Protein AF-0000000068718200 (afdb_homodimer)

Structure (mmCIF, N/CA/C/O backbone):
data_AF-0000000068718200-model_v1
#
loop_
_entity.id
_entity.type
_entity.pdbx_description
1 polymer 'DUF4440 domain-containing protein'
#
loop_
_atom_site.group_PDB
_atom_site.id
_atom_site.type_symbol
_atom_site.label_atom_id
_atom_site.label_alt_id
_atom_site.label_comp_id
_atom_site.label_asym_id
_atom_site.label_entity_id
_atom_site.label_seq_id
_atom_site.pdbx_PDB_ins_code
_atom_site.Cartn_x
_atom_site.Cartn_y
_atom_site.Cartn_z
_atom_site.occupancy
_atom_site.B_iso_or_equiv
_atom_site.auth_seq_id
_atom_site.auth_comp_id
_atom_site.auth_asym_id
_atom_site.auth_atom_id
_atom_site.pdbx_PDB_model_num
ATOM 1 N N . MET A 1 1 ? 25.141 20.328 7.738 1 69.25 1 MET A N 1
ATOM 2 C CA . MET A 1 1 ? 24.969 19.656 6.449 1 69.25 1 MET A CA 1
ATOM 3 C C . MET A 1 1 ? 23.484 19.5 6.117 1 69.25 1 MET A C 1
ATOM 5 O O . MET A 1 1 ? 22.656 19.406 7.016 1 69.25 1 MET A O 1
ATOM 9 N N . PRO A 1 2 ? 23.219 19.703 4.875 1 87.31 2 PRO A N 1
ATOM 10 C CA . PRO A 1 2 ? 21.797 19.562 4.52 1 87.31 2 PRO A CA 1
ATOM 11 C C . PRO A 1 2 ? 21.25 18.172 4.828 1 87.31 2 PRO A C 1
ATOM 13 O O . PRO A 1 2 ? 21.984 17.188 4.766 1 87.31 2 PRO A O 1
ATOM 16 N N . LYS A 1 3 ? 20.156 18.094 5.375 1 91.81 3 LYS A N 1
ATOM 17 C CA . LYS A 1 3 ? 19.5 16.828 5.664 1 91.81 3 LYS A CA 1
ATOM 18 C C . LYS A 1 3 ? 19.375 15.969 4.402 1 91.81 3 LYS A C 1
ATOM 20 O O . LYS A 1 3 ? 19.094 16.5 3.324 1 91.81 3 LYS A O 1
ATOM 25 N N . SER A 1 4 ? 19.594 14.688 4.547 1 95.69 4 SER A N 1
ATOM 26 C CA . SER A 1 4 ? 19.297 13.758 3.461 1 95.69 4 SER A CA 1
ATOM 27 C C . SER A 1 4 ? 17.797 13.617 3.24 1 95.69 4 SER A C 1
ATOM 29 O O . SER A 1 4 ? 17 14.016 4.094 1 95.69 4 SER A O 1
ATOM 31 N N . ASN A 1 5 ? 17.438 13.133 2.086 1 97.25 5 ASN A N 1
ATOM 32 C CA . ASN A 1 5 ? 16.031 12.875 1.822 1 97.25 5 ASN A CA 1
ATOM 33 C C . ASN A 1 5 ? 15.414 11.984 2.896 1 97.25 5 ASN A C 1
ATOM 35 O O . ASN A 1 5 ? 14.297 12.234 3.346 1 97.25 5 ASN A O 1
ATOM 39 N N . LEU A 1 6 ? 16.141 10.953 3.299 1 97.31 6 LEU A N 1
ATOM 40 C CA . LEU A 1 6 ? 15.648 10.047 4.332 1 97.31 6 LEU A CA 1
ATOM 41 C C . LEU A 1 6 ? 15.414 10.789 5.645 1 97.31 6 LEU A C 1
ATOM 43 O O . LEU A 1 6 ? 14.375 10.609 6.285 1 97.31 6 LEU A O 1
ATOM 47 N N . GLU A 1 7 ? 16.328 11.586 6.047 1 97.44 7 GLU A N 1
ATOM 48 C CA . GLU A 1 7 ? 16.203 12.352 7.285 1 97.44 7 GLU A CA 1
ATOM 49 C C . GLU A 1 7 ? 15.008 13.305 7.227 1 97.44 7 GLU A C 1
ATOM 51 O O . GLU A 1 7 ? 14.312 13.5 8.227 1 97.44 7 GLU A O 1
ATOM 56 N N . ILE A 1 8 ? 14.852 13.93 6.062 1 97.94 8 ILE A N 1
ATOM 57 C CA . ILE A 1 8 ? 13.711 14.82 5.879 1 97.94 8 ILE A CA 1
ATOM 58 C C . ILE A 1 8 ? 12.414 14.047 6.117 1 97.94 8 ILE A C 1
ATOM 60 O O . ILE A 1 8 ? 11.578 14.461 6.926 1 97.94 8 ILE A O 1
ATOM 64 N N . ILE A 1 9 ? 12.242 12.898 5.504 1 98.5 9 ILE A N 1
ATOM 65 C CA . ILE A 1 9 ? 11.008 12.117 5.605 1 98.5 9 ILE A CA 1
ATOM 66 C C . ILE A 1 9 ? 10.859 11.578 7.023 1 98.5 9 ILE A C 1
ATOM 68 O O . ILE A 1 9 ? 9.766 11.625 7.598 1 98.5 9 ILE A O 1
ATOM 72 N N . GLN A 1 10 ? 11.922 11.102 7.617 1 98.44 10 GLN A N 1
ATOM 73 C CA . GLN A 1 10 ? 11.867 10.617 8.992 1 98.44 10 GLN A CA 1
ATOM 74 C C . GLN A 1 10 ? 11.359 11.695 9.938 1 98.44 10 GLN A C 1
ATOM 76 O O . GLN A 1 10 ? 10.594 11.406 10.859 1 98.44 10 GLN A O 1
ATOM 81 N N . SER A 1 11 ? 11.766 12.891 9.742 1 97.69 11 SER A N 1
ATOM 82 C CA . SER A 1 11 ? 11.406 14 10.625 1 97.69 11 SER A CA 1
ATOM 83 C C . SER A 1 11 ? 9.906 14.281 10.57 1 97.69 11 SER A C 1
ATOM 85 O O . SER A 1 11 ? 9.367 14.953 11.453 1 97.69 11 SER A O 1
ATOM 87 N N . THR A 1 12 ? 9.266 13.836 9.523 1 98.19 12 THR A N 1
ATOM 88 C CA . THR A 1 12 ? 7.836 14.078 9.391 1 98.19 12 THR A CA 1
ATOM 89 C C . THR A 1 12 ? 7.035 13.023 10.156 1 98.19 12 THR A C 1
ATOM 91 O O . THR A 1 12 ? 5.812 13.133 10.281 1 98.19 12 THR A O 1
ATOM 94 N N . TYR A 1 13 ? 7.676 12 10.719 1 98.38 13 TYR A N 1
ATOM 95 C CA . TYR A 1 13 ? 6.949 10.938 11.406 1 98.38 13 TYR A CA 1
ATOM 96 C C . TYR A 1 13 ? 7.387 10.836 12.859 1 98.38 13 TYR A C 1
ATOM 98 O O . TYR A 1 13 ? 6.59 10.461 13.727 1 98.38 13 TYR A O 1
ATOM 106 N N . GLU A 1 14 ? 8.711 10.953 13.219 1 96.44 14 GLU A N 1
ATOM 107 C CA . GLU A 1 14 ? 9.344 10.445 14.438 1 96.44 14 GLU A CA 1
ATOM 108 C C . GLU A 1 14 ? 9.305 11.484 15.555 1 96.44 14 GLU A C 1
ATOM 110 O O . GLU A 1 14 ? 9.711 11.203 16.688 1 96.44 14 GLU A O 1
ATOM 115 N N . GLY A 1 15 ? 8.664 12.516 15.602 1 93.5 15 GLY A N 1
ATOM 116 C CA . GLY A 1 15 ? 8.523 13.516 16.656 1 93.5 15 GLY A CA 1
ATOM 117 C C . GLY A 1 15 ? 7.098 13.664 17.156 1 93.5 15 GLY A C 1
ATOM 118 O O . GLY A 1 15 ? 6.285 12.742 17.016 1 93.5 15 GLY A O 1
ATOM 119 N N . SER A 1 16 ? 6.82 14.68 17.875 1 94.19 16 SER A N 1
ATOM 120 C CA . SER A 1 16 ? 5.461 14.992 18.281 1 94.19 16 SER A CA 1
ATOM 121 C C . SER A 1 16 ? 4.574 15.32 17.094 1 94.19 16 SER A C 1
ATOM 123 O O . SER A 1 16 ? 5.074 15.672 16.016 1 94.19 16 SER A O 1
ATOM 125 N N . ALA A 1 17 ? 3.328 15.242 17.359 1 90.88 17 ALA A N 1
ATOM 126 C CA . ALA A 1 17 ? 2.387 15.57 16.297 1 90.88 17 ALA A CA 1
ATOM 127 C C . ALA A 1 17 ? 2.627 16.984 15.773 1 90.88 17 ALA A C 1
ATOM 129 O O . ALA A 1 17 ? 2.629 17.219 14.562 1 90.88 17 ALA A O 1
ATOM 130 N N . SER A 1 18 ? 2.832 17.891 16.672 1 92.44 18 SER A N 1
ATOM 131 C CA . SER A 1 18 ? 3.029 19.297 16.297 1 92.44 18 SER A CA 1
ATOM 132 C C . SER A 1 18 ? 4.332 19.484 15.523 1 92.44 18 SER A C 1
ATOM 134 O O . SER A 1 18 ? 4.363 20.172 14.508 1 92.44 18 SER A O 1
ATOM 136 N N . SER A 1 19 ? 5.379 18.875 15.945 1 95.81 19 SER A N 1
ATOM 137 C CA . SER A 1 19 ? 6.656 19 15.25 1 95.81 19 SER A CA 1
ATOM 138 C C . SER A 1 19 ? 6.609 18.328 13.883 1 95.81 19 SER A C 1
ATOM 140 O O . SER A 1 19 ? 7.168 18.844 12.914 1 95.81 19 SER A O 1
ATOM 142 N N . ASN A 1 20 ? 5.977 17.156 13.875 1 96.06 20 ASN A N 1
ATOM 143 C CA . ASN A 1 20 ? 5.848 16.438 12.617 1 96.06 20 ASN A CA 1
ATOM 144 C C . ASN A 1 20 ? 5.129 17.266 11.562 1 96.06 20 ASN A C 1
ATOM 146 O O . ASN A 1 20 ? 5.57 17.344 10.414 1 96.06 20 ASN A O 1
ATOM 150 N N . ALA A 1 21 ? 4.008 17.922 11.984 1 93.75 21 ALA A N 1
ATOM 151 C CA . ALA A 1 21 ? 3.244 18.781 11.078 1 93.75 21 ALA A CA 1
ATOM 152 C C . ALA A 1 21 ? 4.098 19.938 10.562 1 93.75 21 ALA A C 1
ATOM 154 O O . ALA A 1 21 ? 4.047 20.266 9.375 1 93.75 21 ALA A O 1
ATOM 155 N N . LYS A 1 22 ? 4.84 20.516 11.391 1 95.75 22 LYS A N 1
ATOM 156 C CA . LYS A 1 22 ? 5.723 21.609 11.016 1 95.75 22 LYS A CA 1
ATOM 157 C C . LYS A 1 22 ? 6.781 21.156 10.016 1 95.75 22 LYS A C 1
ATOM 159 O O . LYS A 1 22 ? 7.008 21.812 8.992 1 95.75 22 LYS A O 1
ATOM 164 N N . HIS A 1 23 ? 7.445 20.047 10.32 1 97.69 23 HIS A N 1
ATOM 165 C CA . HIS A 1 23 ? 8.469 19.516 9.43 1 97.69 23 HIS A CA 1
ATOM 166 C C . HIS A 1 23 ? 7.887 19.172 8.062 1 97.69 23 HIS A C 1
ATOM 168 O O . HIS A 1 23 ? 8.531 19.406 7.035 1 97.69 23 HIS A O 1
ATOM 174 N N . LEU A 1 24 ? 6.691 18.609 8.07 1 98 24 LEU A N 1
ATOM 175 C CA . LEU A 1 24 ? 6.047 18.281 6.801 1 98 24 LEU A CA 1
ATOM 176 C C . LEU A 1 24 ? 5.805 19.547 5.984 1 98 24 LEU A C 1
ATOM 178 O O . LEU A 1 24 ? 6.184 19.625 4.812 1 98 24 LEU A O 1
ATOM 182 N N . ALA A 1 25 ? 5.223 20.516 6.629 1 96.38 25 ALA A N 1
ATOM 183 C CA . ALA A 1 25 ? 4.926 21.766 5.941 1 96.38 25 ALA A CA 1
ATOM 184 C C . ALA A 1 25 ? 6.195 22.391 5.352 1 96.38 25 ALA A C 1
ATOM 186 O O . ALA A 1 25 ? 6.184 22.875 4.223 1 96.38 25 ALA A O 1
ATOM 187 N N . GLU A 1 26 ? 7.238 22.312 6.031 1 96.94 26 GLU A N 1
ATOM 188 C CA . GLU A 1 26 ? 8.508 22.891 5.598 1 96.94 26 GLU A CA 1
ATOM 189 C C . GLU A 1 26 ? 9.094 22.109 4.422 1 96.94 26 GLU A C 1
ATOM 191 O O . GLU A 1 26 ? 9.781 22.672 3.574 1 96.94 26 GLU A O 1
ATOM 196 N N . ALA A 1 27 ? 8.797 20.859 4.402 1 98.12 27 ALA A N 1
ATOM 197 C CA . ALA A 1 27 ? 9.406 19.984 3.408 1 98.12 27 ALA A CA 1
ATOM 198 C C . ALA A 1 27 ? 8.602 19.984 2.111 1 98.12 27 ALA A C 1
ATOM 200 O O . ALA A 1 27 ? 9.102 19.562 1.067 1 98.12 27 ALA A O 1
ATOM 201 N N . LEU A 1 28 ? 7.379 20.391 2.109 1 98.56 28 LEU A N 1
ATOM 202 C CA . LEU A 1 28 ? 6.52 20.344 0.933 1 98.56 28 LEU A CA 1
ATOM 203 C C . LEU A 1 28 ? 6.918 21.406 -0.085 1 98.56 28 LEU A C 1
ATOM 205 O O . LEU A 1 28 ? 7.168 22.562 0.28 1 98.56 28 LEU A O 1
ATOM 209 N N . SER A 1 29 ? 7.008 20.984 -1.306 1 98.19 29 SER A N 1
ATOM 210 C CA . SER A 1 29 ? 7.156 21.922 -2.414 1 98.19 29 SER A CA 1
ATOM 211 C C . SER A 1 29 ? 5.863 22.688 -2.67 1 98.19 29 SER A C 1
ATOM 213 O O . SER A 1 29 ? 4.773 22.172 -2.414 1 98.19 29 SER A O 1
ATOM 215 N N . GLU A 1 30 ? 5.961 23.797 -3.279 1 95.81 30 GLU A N 1
ATOM 216 C CA . GLU A 1 30 ? 4.781 24.562 -3.678 1 95.81 30 GLU A CA 1
ATOM 217 C C . GLU A 1 30 ? 3.98 23.812 -4.746 1 95.81 30 GLU A C 1
ATOM 219 O O . GLU A 1 30 ? 2.775 24.016 -4.887 1 95.81 30 GLU A O 1
ATOM 224 N N . LYS A 1 31 ? 4.68 22.953 -5.422 1 96.12 31 LYS A N 1
ATOM 225 C CA . LYS A 1 31 ? 4.039 22.25 -6.527 1 96.12 31 LYS A CA 1
ATOM 226 C C . LYS A 1 31 ? 3.703 20.812 -6.141 1 96.12 31 LYS A C 1
ATOM 228 O O . LYS A 1 31 ? 3.521 19.969 -7.012 1 96.12 31 LYS A O 1
ATOM 233 N N . VAL A 1 32 ? 3.65 20.562 -4.941 1 98.69 32 VAL A N 1
ATOM 234 C CA . VAL A 1 32 ? 3.465 19.203 -4.453 1 98.69 32 VAL A CA 1
ATOM 235 C C . VAL A 1 32 ? 2.154 18.641 -4.992 1 98.69 32 VAL A C 1
ATOM 237 O O . VAL A 1 32 ? 1.145 19.344 -5.055 1 98.69 32 VAL A O 1
ATOM 240 N N . GLU A 1 33 ? 2.213 17.438 -5.457 1 98.88 33 GLU A N 1
ATOM 241 C CA . GLU A 1 33 ? 1.047 16.609 -5.758 1 98.88 33 GLU A CA 1
ATOM 242 C C . GLU A 1 33 ? 0.867 15.508 -4.715 1 98.88 33 GLU A C 1
ATOM 244 O O . GLU A 1 33 ? 1.771 14.695 -4.5 1 98.88 33 GLU A O 1
ATOM 249 N N . TRP A 1 34 ? -0.288 15.461 -4.109 1 98.88 34 TRP A N 1
ATOM 250 C CA . TRP A 1 34 ? -0.626 14.57 -3.004 1 98.88 34 TRP A CA 1
ATOM 251 C C . TRP A 1 34 ? -1.796 13.664 -3.373 1 98.88 34 TRP A C 1
ATOM 253 O O . TRP A 1 34 ? -2.908 14.141 -3.607 1 98.88 34 TRP A O 1
ATOM 263 N N . THR A 1 35 ? -1.497 12.312 -3.398 1 98.94 35 THR A N 1
ATOM 264 C CA . THR A 1 35 ? -2.547 11.383 -3.789 1 98.94 35 THR A CA 1
ATOM 265 C C . THR A 1 35 ? -2.924 10.469 -2.623 1 98.94 35 THR A C 1
ATOM 267 O O . THR A 1 35 ? -2.08 9.734 -2.104 1 98.94 35 THR A O 1
ATOM 270 N N . GLU A 1 36 ? -4.184 10.578 -2.227 1 98.88 36 GLU A N 1
ATOM 271 C CA . GLU A 1 36 ? -4.805 9.625 -1.311 1 98.88 36 GLU A CA 1
ATOM 272 C C . GLU A 1 36 ? -5.453 8.477 -2.07 1 98.88 36 GLU A C 1
ATOM 274 O O . GLU A 1 36 ? -6.039 8.68 -3.135 1 98.88 36 GLU A O 1
ATOM 279 N N . ALA A 1 37 ? -5.32 7.258 -1.521 1 98.88 37 ALA A N 1
ATOM 280 C CA . ALA A 1 37 ? -5.918 6.086 -2.152 1 98.88 37 ALA A CA 1
ATOM 281 C C . ALA A 1 37 ? -7.41 6.297 -2.4 1 98.88 37 ALA A C 1
ATOM 283 O O . ALA A 1 37 ? -8.117 6.852 -1.555 1 98.88 37 ALA A O 1
ATOM 284 N N . GLU A 1 38 ? -7.918 5.793 -3.516 1 98.69 38 GLU A N 1
ATOM 285 C CA . GLU A 1 38 ? -9.305 5.988 -3.922 1 98.69 38 GLU A CA 1
ATOM 286 C C . GLU A 1 38 ? -10.273 5.445 -2.873 1 98.69 38 GLU A C 1
ATOM 288 O O . GLU A 1 38 ? -11.305 6.059 -2.592 1 98.69 38 GLU A O 1
ATOM 293 N N . GLY A 1 39 ? -9.961 4.398 -2.32 1 98.69 39 GLY A N 1
ATOM 294 C CA . GLY A 1 39 ? -10.844 3.766 -1.354 1 98.69 39 GLY A CA 1
ATOM 295 C C . GLY A 1 39 ? -10.75 4.375 0.032 1 98.69 39 GLY A C 1
ATOM 296 O O . GLY A 1 39 ? -11.578 4.098 0.898 1 98.69 39 GLY A O 1
ATOM 297 N N . PHE A 1 40 ? -9.672 5.109 0.355 1 98.81 40 PHE A N 1
ATOM 298 C CA . PHE A 1 40 ? -9.555 5.859 1.602 1 98.81 40 PHE A CA 1
ATOM 299 C C . PHE A 1 40 ? -10.625 6.941 1.68 1 98.81 40 PHE A C 1
ATOM 301 O O . PHE A 1 40 ? -11.062 7.465 0.652 1 98.81 40 PHE A O 1
ATOM 308 N N . PRO A 1 41 ? -11.07 7.309 2.898 1 98.5 41 PRO A N 1
ATOM 309 C CA . PRO A 1 41 ? -12.18 8.258 3.027 1 98.5 41 PRO A CA 1
ATOM 310 C C . PRO A 1 41 ? -11.891 9.602 2.355 1 98.5 41 PRO A C 1
ATOM 312 O O . PRO A 1 41 ? -12.812 10.312 1.975 1 98.5 41 PRO A O 1
ATOM 315 N N . TYR A 1 42 ? -10.68 9.93 2.152 1 98.62 42 TYR A N 1
ATOM 316 C CA . TYR A 1 42 ? -10.297 11.227 1.598 1 98.62 42 TYR A CA 1
ATOM 317 C C . TYR A 1 42 ? -9.641 11.062 0.234 1 98.62 42 TYR A C 1
ATOM 319 O O . TYR A 1 42 ? -8.742 11.828 -0.125 1 98.62 42 TYR A O 1
ATOM 327 N N . GLY A 1 43 ? -10.062 10.07 -0.479 1 98.62 43 GLY A N 1
ATOM 328 C CA . GLY A 1 43 ? -9.469 9.719 -1.763 1 98.62 43 GLY A CA 1
ATOM 329 C C . GLY A 1 43 ? -9.453 10.883 -2.742 1 98.62 43 GLY A C 1
ATOM 330 O O . GLY A 1 43 ? -10.398 11.664 -2.801 1 98.62 43 GLY A O 1
ATOM 331 N N . GLY A 1 44 ? -8.328 10.875 -3.572 1 98.25 44 GLY A N 1
ATOM 332 C CA . GLY A 1 44 ? -8.156 11.914 -4.574 1 98.25 44 GLY A CA 1
ATOM 333 C C . GLY A 1 44 ? -6.734 12.445 -4.641 1 98.25 44 GLY A C 1
ATOM 334 O O . GLY A 1 44 ? -5.875 12.039 -3.855 1 98.25 44 GLY A O 1
ATOM 335 N N . THR A 1 45 ? -6.516 13.273 -5.637 1 98.81 45 THR A N 1
ATOM 336 C CA . THR A 1 45 ? -5.23 13.953 -5.789 1 98.81 45 THR A CA 1
ATOM 337 C C . THR A 1 45 ? -5.383 15.453 -5.562 1 98.81 45 THR A C 1
ATOM 339 O O . THR A 1 45 ? -6.23 16.094 -6.184 1 98.81 45 THR A O 1
ATOM 342 N N . TYR A 1 46 ? -4.59 15.945 -4.633 1 98.75 46 TYR A N 1
ATOM 343 C CA . TYR A 1 46 ? -4.613 17.344 -4.25 1 98.75 46 TYR A CA 1
ATOM 344 C C . TYR A 1 46 ? -3.309 18.047 -4.625 1 98.75 46 TYR A C 1
ATOM 346 O O . TYR A 1 46 ? -2.229 17.469 -4.465 1 98.75 46 TYR A O 1
ATOM 354 N N . LYS A 1 47 ? -3.465 19.234 -5.113 1 98.56 47 LYS A N 1
ATOM 355 C CA . LYS A 1 47 ? -2.293 20 -5.512 1 98.56 47 LYS A CA 1
ATOM 356 C C . LYS A 1 47 ? -2.096 21.219 -4.605 1 98.56 47 LYS A C 1
ATOM 358 O O . LYS A 1 47 ? -3.025 22 -4.395 1 98.56 47 LYS A O 1
ATOM 363 N N . GLY A 1 48 ? -0.931 21.328 -4.113 1 97.62 48 GLY A N 1
ATOM 364 C CA . GLY A 1 48 ? -0.593 22.453 -3.26 1 97.62 48 GLY A CA 1
ATOM 365 C C . GLY A 1 48 ? -0.884 22.203 -1.793 1 97.62 48 GLY A C 1
ATOM 366 O O . GLY A 1 48 ? -1.775 21.422 -1.458 1 97.62 48 GLY A O 1
ATOM 367 N N . VAL A 1 49 ? -0.177 22.938 -0.97 1 96.81 49 VAL A N 1
ATOM 368 C CA . VAL A 1 49 ? -0.196 22.719 0.473 1 96.81 49 VAL A CA 1
ATOM 369 C C . VAL A 1 49 ? -1.588 23.016 1.023 1 96.81 49 VAL A C 1
ATOM 371 O O . VAL A 1 49 ? -2.119 22.266 1.834 1 96.81 49 VAL A O 1
ATOM 374 N N . GLU A 1 50 ? -2.184 24.047 0.603 1 96.81 50 GLU A N 1
ATOM 375 C CA . GLU A 1 50 ? -3.492 24.438 1.112 1 96.81 50 GLU A CA 1
ATOM 376 C C . GLU A 1 50 ? -4.535 23.359 0.862 1 96.81 50 GLU A C 1
ATOM 378 O O . GLU A 1 50 ? -5.32 23.031 1.752 1 96.81 50 GLU A O 1
ATOM 383 N N . ALA A 1 51 ? -4.555 22.828 -0.344 1 98.06 51 ALA A N 1
ATOM 384 C CA . ALA A 1 51 ? -5.508 21.781 -0.683 1 98.06 51 ALA A CA 1
ATOM 385 C C . ALA A 1 51 ? -5.289 20.547 0.187 1 98.06 51 ALA A C 1
ATOM 387 O O . ALA A 1 51 ? -6.254 19.922 0.643 1 98.06 51 ALA A O 1
ATOM 388 N N . ILE A 1 52 ? -4.078 20.219 0.415 1 98.31 52 ILE A N 1
ATOM 389 C CA . ILE A 1 52 ? -3.73 19.062 1.24 1 98.31 52 ILE A CA 1
ATOM 390 C C . ILE A 1 52 ? -4.219 19.281 2.67 1 98.31 52 ILE A C 1
ATOM 392 O O . ILE A 1 52 ? -4.898 18.438 3.242 1 98.31 52 ILE A O 1
ATOM 396 N N . MET A 1 53 ? -3.9 20.438 3.223 1 96.5 53 MET A N 1
ATOM 397 C CA . MET A 1 53 ? -4.277 20.734 4.602 1 96.5 53 MET A CA 1
ATOM 398 C C . MET A 1 53 ? -5.793 20.719 4.766 1 96.5 53 MET A C 1
ATOM 400 O O . MET A 1 53 ? -6.312 20.156 5.73 1 96.5 53 MET A O 1
ATOM 404 N N . LYS A 1 54 ? -6.488 21.234 3.832 1 97.38 54 LYS A N 1
ATOM 405 C CA . LYS A 1 54 ? -7.941 21.359 3.908 1 97.38 54 LYS A CA 1
ATOM 406 C C . LYS A 1 54 ? -8.625 20 3.729 1 97.38 54 LYS A C 1
ATOM 408 O O . LYS A 1 54 ? -9.516 19.656 4.496 1 97.38 54 LYS A O 1
ATOM 413 N N . ASN A 1 55 ? -8.172 19.25 2.789 1 98.38 55 ASN A N 1
ATOM 414 C CA . ASN A 1 55 ? -8.953 18.094 2.363 1 98.38 55 ASN A CA 1
ATOM 415 C C . ASN A 1 55 ? -8.477 16.812 3.055 1 98.38 55 ASN A C 1
ATOM 417 O O . ASN A 1 55 ? -9.188 15.805 3.053 1 98.38 55 ASN A O 1
ATOM 421 N N . VAL A 1 56 ? -7.27 16.844 3.631 1 98.31 56 VAL A N 1
ATOM 422 C CA . VAL A 1 56 ? -6.738 15.633 4.25 1 98.31 56 VAL A CA 1
ATOM 423 C C . VAL A 1 56 ? -6.527 15.867 5.742 1 98.31 56 VAL A C 1
ATOM 425 O O . VAL A 1 56 ? -7.25 15.305 6.574 1 98.31 56 VAL A O 1
ATOM 428 N N . PHE A 1 57 ? -5.648 16.844 6.113 1 97.44 57 PHE A N 1
ATOM 429 C CA . PHE A 1 57 ? -5.203 16.938 7.496 1 97.44 57 PHE A CA 1
ATOM 430 C C . PHE A 1 57 ? -6.281 17.547 8.375 1 97.44 57 PHE A C 1
ATOM 432 O O . PHE A 1 57 ? -6.449 17.156 9.531 1 97.44 57 PHE A O 1
ATOM 439 N N . SER A 1 58 ? -7 18.547 7.891 1 97.56 58 SER A N 1
ATOM 440 C CA . SER A 1 58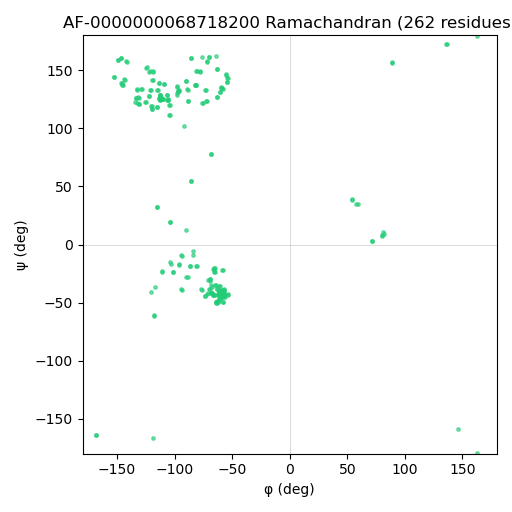 ? -8.109 19.125 8.648 1 97.56 58 SER A CA 1
ATOM 441 C C . SER A 1 58 ? -9.164 18.062 8.953 1 97.56 58 SER A C 1
ATOM 443 O O . SER A 1 58 ? -9.688 18.016 10.07 1 97.56 58 SER A O 1
ATOM 445 N N . ARG A 1 59 ? -9.438 17.219 8.008 1 98.31 59 ARG A N 1
ATOM 446 C CA . ARG A 1 59 ? -10.445 16.188 8.195 1 98.31 59 ARG A CA 1
ATOM 447 C C . ARG A 1 59 ? -9.953 15.109 9.156 1 98.31 59 ARG A C 1
ATOM 449 O O . ARG A 1 59 ? -10.688 14.672 10.039 1 98.31 59 ARG A O 1
ATOM 456 N N . LEU A 1 60 ? -8.719 14.688 9.031 1 98 60 LEU A N 1
ATOM 457 C CA . LEU A 1 60 ? -8.141 13.742 9.977 1 98 60 LEU A CA 1
ATOM 458 C C . LEU A 1 60 ? -8.234 14.273 11.406 1 98 60 LEU A C 1
ATOM 460 O O . LEU A 1 60 ? -8.602 13.539 12.328 1 98 60 LEU A O 1
ATOM 464 N N . GLY A 1 61 ? -7.91 15.523 11.602 1 97.06 61 GLY A N 1
ATOM 465 C CA . GLY A 1 61 ? -7.926 16.141 12.922 1 97.06 61 GLY A CA 1
ATOM 466 C C . GLY A 1 61 ? -9.32 16.297 13.492 1 97.06 61 GLY A C 1
ATOM 467 O O . GLY A 1 61 ? -9.531 16.125 14.695 1 97.06 61 GLY A O 1
ATOM 468 N N . SER A 1 62 ? -10.289 16.562 12.648 1 98.06 62 SER A N 1
ATOM 469 C CA . SER A 1 62 ? -11.625 16.875 13.141 1 98.06 62 SER A CA 1
ATOM 470 C C . SER A 1 62 ? -12.469 15.609 13.281 1 98.06 62 SER A C 1
ATOM 472 O O . SER A 1 62 ? -13.328 15.523 14.156 1 98.06 62 SER A O 1
ATOM 474 N N . GLU A 1 63 ? -12.18 14.602 12.492 1 98.56 63 GLU A N 1
ATOM 475 C CA . GLU A 1 63 ? -13.102 13.477 12.406 1 98.56 63 GLU A CA 1
ATOM 476 C C . GLU A 1 63 ? -12.594 12.281 13.203 1 98.56 63 GLU A C 1
ATOM 478 O O . GLU A 1 63 ? -13.352 11.352 13.484 1 98.56 63 GLU A O 1
ATOM 483 N N . TRP A 1 64 ? -11.344 12.32 13.523 1 98.44 64 TRP A N 1
ATOM 484 C CA . TRP A 1 64 ? -10.742 11.195 14.227 1 98.44 64 TRP A CA 1
ATOM 485 C C . TRP A 1 64 ? -10.148 11.641 15.562 1 98.44 64 TRP A C 1
ATOM 487 O O . TRP A 1 64 ? -9.656 12.766 15.68 1 98.44 64 TRP A O 1
ATOM 497 N N . ASP A 1 65 ? -10.172 10.719 16.5 1 98.38 65 ASP A N 1
ATOM 498 C CA . ASP A 1 65 ? -9.406 10.859 17.75 1 98.38 65 ASP A CA 1
ATOM 499 C C . ASP A 1 65 ? -8.094 10.086 17.672 1 98.38 65 ASP A C 1
ATOM 501 O O . ASP A 1 65 ? -8.086 8.906 17.297 1 98.38 65 ASP A O 1
ATOM 505 N N . ASP A 1 66 ? -6.938 10.75 18 1 96.94 66 ASP A N 1
ATOM 506 C CA . ASP A 1 66 ? -5.621 10.133 18.141 1 96.94 66 ASP A CA 1
ATOM 507 C C . ASP A 1 66 ? -5.199 9.445 16.844 1 96.94 66 ASP A C 1
ATOM 509 O O . ASP A 1 66 ? -4.652 8.344 16.875 1 96.94 66 ASP A O 1
ATOM 513 N N . TYR A 1 67 ? -5.562 10.008 15.758 1 97.81 67 TYR A N 1
ATOM 514 C CA . TYR A 1 67 ? -5.094 9.469 14.484 1 97.81 67 TYR A CA 1
ATOM 515 C C . TYR A 1 67 ? -3.572 9.516 14.398 1 97.81 67 TYR A C 1
ATOM 517 O O . TYR A 1 67 ? -2.965 10.562 14.641 1 97.81 67 TYR A O 1
ATOM 525 N N . LYS A 1 68 ? -2.941 8.398 14.016 1 97.38 68 LYS A N 1
ATOM 526 C CA . LYS A 1 68 ? -1.483 8.312 13.992 1 97.38 68 LYS A CA 1
ATOM 527 C C . LYS A 1 68 ? -1.001 7.445 12.836 1 97.38 68 LYS A C 1
ATOM 529 O O . 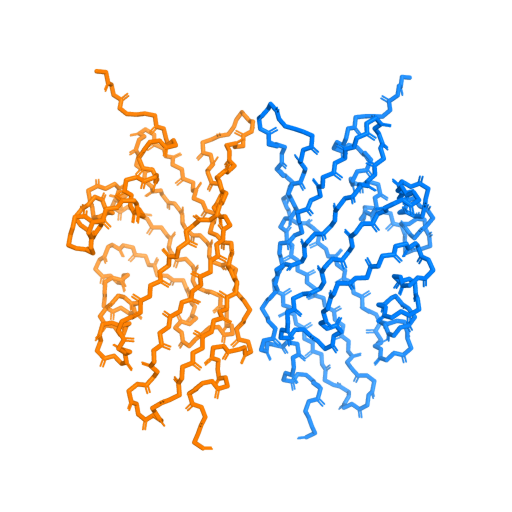LYS A 1 68 ? -1.584 6.398 12.555 1 97.38 68 LYS A O 1
ATOM 534 N N . ALA A 1 69 ? 0.035 7.941 12.211 1 98.31 69 ALA A N 1
ATOM 535 C CA . ALA A 1 69 ? 0.821 7.121 11.289 1 98.31 69 ALA A CA 1
ATOM 536 C C . ALA A 1 69 ? 2.146 6.703 11.922 1 98.31 69 ALA A C 1
ATOM 538 O O . ALA A 1 69 ? 3.035 7.535 12.117 1 98.31 69 ALA A O 1
ATOM 539 N N . SER A 1 70 ? 2.33 5.465 12.211 1 98.31 70 SER A N 1
ATOM 540 C CA . SER A 1 70 ? 3.57 4.926 12.758 1 98.31 70 SER A CA 1
ATOM 541 C C . SER A 1 70 ? 4.352 4.148 11.703 1 98.31 70 SER A C 1
ATOM 543 O O . SER A 1 70 ? 3.828 3.203 11.109 1 98.31 70 SER A O 1
ATOM 545 N N . VAL A 1 71 ? 5.613 4.531 11.516 1 98.62 71 VAL A N 1
ATOM 546 C CA . VAL A 1 71 ? 6.406 3.9 10.461 1 98.62 71 VAL A CA 1
ATOM 547 C C . VAL A 1 71 ? 7.258 2.783 11.062 1 98.62 71 VAL A C 1
ATOM 549 O O . VAL A 1 71 ? 7.922 2.977 12.086 1 98.62 71 VAL A O 1
ATOM 552 N N . ASN A 1 72 ? 7.246 1.648 10.453 1 98 72 ASN A N 1
ATOM 553 C CA . ASN A 1 72 ? 8.031 0.484 10.844 1 98 72 ASN A CA 1
ATOM 554 C C . ASN A 1 72 ? 9.359 0.421 10.094 1 98 72 ASN A C 1
ATOM 556 O O . ASN A 1 72 ? 10.375 -0.001 10.648 1 98 72 ASN A O 1
ATOM 560 N N . THR A 1 73 ? 9.297 0.766 8.836 1 97.88 73 THR A N 1
ATOM 561 C CA . THR A 1 73 ? 10.469 0.618 7.977 1 97.88 73 THR A CA 1
ATOM 562 C C . THR A 1 73 ? 10.523 1.731 6.938 1 97.88 73 THR A C 1
ATOM 564 O O . THR A 1 73 ? 9.492 2.105 6.367 1 97.88 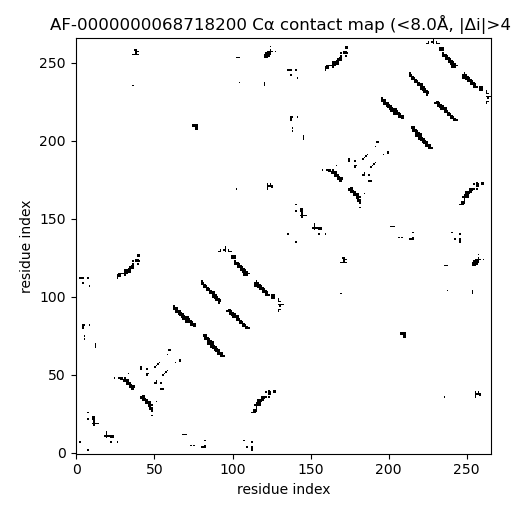73 THR A O 1
ATOM 567 N N . TYR A 1 74 ? 11.719 2.254 6.707 1 98.25 74 TYR A N 1
ATOM 568 C CA . TYR A 1 74 ? 12 3.176 5.609 1 98.25 74 TYR A CA 1
ATOM 569 C C . TYR A 1 74 ? 12.852 2.506 4.539 1 98.25 74 TYR A C 1
ATOM 571 O O . TYR A 1 74 ? 13.781 1.76 4.852 1 98.25 74 TYR A O 1
ATOM 579 N N . HIS A 1 75 ? 12.477 2.785 3.311 1 98.25 75 HIS A N 1
ATOM 580 C CA . HIS A 1 75 ? 13.242 2.32 2.164 1 98.25 75 HIS A CA 1
ATOM 581 C C . HIS A 1 75 ? 13.742 3.49 1.323 1 98.25 75 HIS A C 1
ATOM 583 O O . HIS A 1 75 ? 12.945 4.293 0.831 1 98.25 75 HIS A O 1
ATOM 589 N N . GLU A 1 76 ? 15.039 3.559 1.239 1 97.62 76 GLU A N 1
ATOM 590 C CA . GLU A 1 76 ? 15.609 4.469 0.25 1 97.62 76 GLU A CA 1
ATOM 591 C C . GLU A 1 76 ? 15.781 3.775 -1.099 1 97.62 76 GLU A C 1
ATOM 593 O O . GLU A 1 76 ? 16.438 2.732 -1.188 1 97.62 76 GLU A O 1
ATOM 598 N N . VAL A 1 77 ? 15.172 4.363 -2.111 1 96.88 77 VAL A N 1
ATOM 599 C CA . VAL A 1 77 ? 15.203 3.748 -3.432 1 96.88 77 VAL A CA 1
ATOM 600 C C . VAL A 1 77 ? 16.516 4.098 -4.137 1 96.88 77 VAL A C 1
ATOM 602 O O . VAL A 1 77 ? 16.969 5.238 -4.078 1 96.88 77 VAL A O 1
ATOM 605 N N . ASN A 1 78 ? 17.109 3.162 -4.773 1 90 78 ASN A N 1
ATOM 606 C CA . ASN A 1 78 ? 18.375 3.334 -5.48 1 90 78 ASN A CA 1
ATOM 607 C C . ASN A 1 78 ? 18.25 4.324 -6.637 1 90 78 ASN A C 1
ATOM 609 O O . ASN A 1 78 ? 17.359 4.176 -7.484 1 90 78 ASN A O 1
ATOM 613 N N . GLY A 1 79 ? 19.109 5.254 -6.609 1 82.94 79 GLY A N 1
ATOM 614 C CA . GLY A 1 79 ? 19.297 6.117 -7.762 1 82.94 79 GLY A CA 1
ATOM 615 C C . GLY A 1 79 ? 18.141 7.074 -7.98 1 82.94 79 GLY A C 1
ATOM 616 O O . GLY A 1 79 ? 18.047 7.703 -9.039 1 82.94 79 GLY A O 1
ATOM 617 N N . LYS A 1 80 ? 17.281 6.969 -7.078 1 82.44 80 LYS A N 1
ATOM 618 C CA . LYS A 1 80 ? 16.141 7.871 -7.168 1 82.44 80 LYS A CA 1
ATOM 619 C C . LYS A 1 80 ? 15.977 8.68 -5.887 1 82.44 80 LYS A C 1
ATOM 621 O O . LYS A 1 80 ? 16.422 8.258 -4.816 1 82.44 80 LYS A O 1
ATOM 626 N N . ASP A 1 81 ? 15.391 9.898 -6.004 1 95.25 81 ASP A N 1
ATOM 627 C CA . ASP A 1 81 ? 15.031 10.688 -4.832 1 95.25 81 ASP A CA 1
ATOM 628 C C . ASP A 1 81 ? 13.648 10.297 -4.309 1 95.25 81 ASP A C 1
ATOM 630 O O . ASP A 1 81 ? 12.742 11.125 -4.258 1 95.25 81 ASP A O 1
ATOM 634 N N . VAL A 1 82 ? 13.516 9.008 -4.047 1 98.44 82 VAL A N 1
ATOM 635 C CA . VAL A 1 82 ? 12.266 8.422 -3.57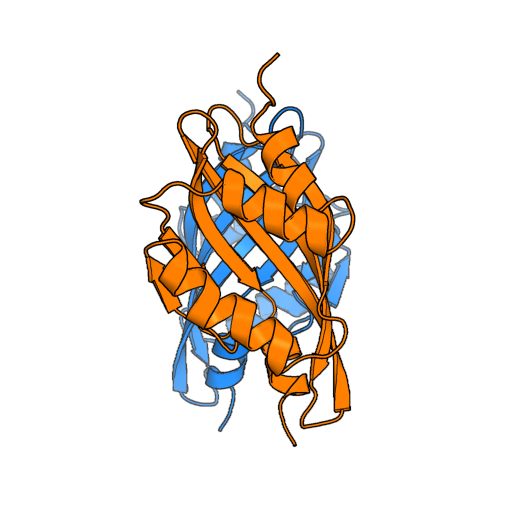2 1 98.44 82 VAL A CA 1
ATOM 636 C C . VAL A 1 82 ? 12.5 7.715 -2.238 1 98.44 82 VAL A C 1
ATOM 638 O O . VAL A 1 82 ? 13.477 6.98 -2.082 1 98.44 82 VAL A O 1
ATOM 641 N N . ILE A 1 83 ? 11.711 8.031 -1.24 1 98.69 83 ILE A N 1
ATOM 642 C CA . ILE A 1 83 ? 11.648 7.336 0.041 1 98.69 83 ILE A CA 1
ATOM 643 C C . ILE A 1 83 ? 10.305 6.633 0.18 1 98.69 83 ILE A C 1
ATOM 645 O O . ILE A 1 83 ? 9.258 7.23 -0.067 1 98.69 83 ILE A O 1
ATOM 649 N N . ILE A 1 84 ? 10.359 5.352 0.509 1 98.88 84 ILE A N 1
ATOM 650 C CA . ILE A 1 84 ? 9.148 4.574 0.75 1 98.88 84 ILE A CA 1
ATOM 651 C C . ILE A 1 84 ? 9.062 4.191 2.225 1 98.88 84 ILE A C 1
ATOM 653 O O . ILE A 1 84 ? 10.031 3.682 2.797 1 98.88 84 ILE A O 1
ATOM 657 N N . ALA A 1 85 ? 7.953 4.504 2.871 1 98.88 85 ALA A N 1
ATOM 658 C CA . ALA A 1 85 ? 7.723 4.191 4.281 1 98.88 85 ALA A CA 1
ATOM 659 C C . ALA A 1 85 ? 6.605 3.166 4.441 1 98.88 85 ALA A C 1
ATOM 661 O O . ALA A 1 85 ? 5.52 3.33 3.879 1 98.88 85 ALA A O 1
ATOM 662 N N . GLU A 1 86 ? 6.848 2.086 5.121 1 98.88 86 GLU A N 1
ATOM 663 C CA . GLU A 1 86 ? 5.844 1.126 5.566 1 98.88 86 GLU A CA 1
ATOM 664 C C . GLU A 1 86 ? 5.445 1.379 7.02 1 98.88 86 GLU A C 1
ATOM 666 O O . GLU A 1 86 ? 6.309 1.612 7.871 1 98.88 86 GLU A O 1
ATOM 671 N N . GLY A 1 87 ? 4.121 1.308 7.242 1 98.81 87 GLY A N 1
ATOM 672 C CA . GLY A 1 87 ? 3.729 1.522 8.625 1 98.81 87 GLY A CA 1
ATOM 673 C C . GLY A 1 87 ? 2.281 1.158 8.898 1 98.81 87 GLY A C 1
ATOM 674 O O . GLY A 1 87 ? 1.686 0.37 8.164 1 98.81 87 GLY A O 1
ATOM 675 N N . MET A 1 88 ? 1.808 1.66 10.039 1 98.81 88 MET A N 1
ATOM 676 C CA . MET A 1 88 ? 0.47 1.373 10.547 1 98.81 88 MET A CA 1
ATOM 677 C C . MET A 1 88 ? -0.245 2.656 10.953 1 98.81 88 MET A C 1
ATOM 679 O O . MET A 1 88 ? 0.319 3.488 11.664 1 98.81 88 MET A O 1
ATOM 683 N N . TYR A 1 89 ? -1.46 2.832 10.375 1 98.75 89 TYR A N 1
ATOM 684 C CA . TYR A 1 89 ? -2.373 3.838 10.906 1 98.75 89 TYR A CA 1
ATOM 685 C C . TYR A 1 89 ? -3.111 3.312 12.133 1 98.75 89 TYR A C 1
ATOM 687 O O . TYR A 1 89 ? -3.4 2.117 12.227 1 98.75 89 TYR A O 1
ATOM 695 N N . SER A 1 90 ? -3.43 4.199 13.008 1 98.69 90 SER A N 1
ATOM 696 C CA . SER A 1 90 ? -4.371 3.914 14.086 1 98.69 90 SER A CA 1
ATOM 697 C C . SER A 1 90 ? -5.184 5.148 14.453 1 98.69 90 SER A C 1
ATOM 699 O O . SER A 1 90 ? -4.816 6.27 14.102 1 98.69 90 SER A O 1
ATOM 701 N N . GLY A 1 91 ? -6.316 4.973 15.117 1 98.5 91 GLY A N 1
ATOM 702 C CA . GLY A 1 91 ? -7.199 6.039 15.57 1 98.5 91 GLY A CA 1
ATOM 703 C C . GLY A 1 91 ? -8.594 5.555 15.914 1 98.5 91 GLY A C 1
ATOM 704 O O . GLY A 1 91 ? -8.859 4.352 15.891 1 98.5 91 GLY A O 1
ATOM 705 N N . VAL A 1 92 ? -9.406 6.477 16.312 1 98.81 92 VAL A N 1
ATOM 706 C CA . VAL A 1 92 ? -10.805 6.223 16.625 1 98.81 92 VAL A CA 1
ATOM 707 C C . VAL A 1 92 ? -11.695 7.172 15.812 1 98.81 92 VAL A C 1
ATOM 709 O O . VAL A 1 92 ? -11.492 8.391 15.836 1 98.81 92 VAL A O 1
ATOM 712 N N . TYR A 1 93 ? -12.586 6.617 15.047 1 98.81 93 TYR A N 1
ATOM 713 C CA . TYR A 1 93 ? -13.523 7.477 14.336 1 98.81 93 TYR A CA 1
ATOM 714 C C . TYR A 1 93 ? -14.547 8.078 15.297 1 98.81 93 TYR A C 1
ATOM 716 O O . TYR A 1 93 ? -15.273 7.352 15.977 1 98.81 93 TYR A O 1
ATOM 724 N N . LYS A 1 94 ? -14.617 9.406 15.32 1 98.62 94 LYS A N 1
ATOM 725 C CA . LYS A 1 94 ? -15.375 10.102 16.359 1 98.62 94 LYS A CA 1
ATOM 726 C C . LYS A 1 94 ? -16.859 9.75 16.281 1 98.62 94 LYS A C 1
ATOM 728 O O . LYS A 1 94 ? -17.516 9.547 17.312 1 98.62 94 LYS A O 1
ATOM 733 N N . GLU A 1 95 ? -17.391 9.617 15.148 1 98.44 95 GLU A N 1
ATOM 734 C CA . GLU A 1 95 ? -18.828 9.43 14.969 1 98.44 95 GLU A CA 1
ATOM 735 C C . GLU A 1 95 ? -19.266 8.055 15.477 1 98.44 95 GLU A C 1
ATOM 737 O O . GLU A 1 95 ? -20.328 7.93 16.078 1 98.44 95 GLU A O 1
ATOM 742 N N . THR A 1 96 ? -18.469 7.008 15.273 1 98.56 96 THR A N 1
ATOM 743 C CA . THR A 1 96 ? -18.891 5.652 15.609 1 98.56 96 THR A CA 1
ATOM 744 C C . THR A 1 96 ? -18.266 5.191 16.922 1 98.56 96 THR A C 1
ATOM 746 O O . THR A 1 96 ? -18.719 4.227 17.531 1 98.56 96 THR A O 1
ATOM 749 N N . GLY A 1 97 ? -17.156 5.82 17.234 1 98.5 97 GLY A N 1
ATOM 750 C CA . GLY A 1 97 ? -16.406 5.406 18.406 1 98.5 97 GLY A CA 1
ATOM 751 C C . GLY A 1 97 ? -15.547 4.18 18.156 1 98.5 97 GLY A C 1
ATOM 752 O O . GLY A 1 97 ? -14.953 3.641 19.094 1 98.5 97 GLY A O 1
ATOM 753 N N . LYS A 1 98 ? -15.398 3.67 16.984 1 98.69 98 LYS A N 1
ATOM 754 C CA . LYS A 1 98 ? -14.656 2.453 16.656 1 98.69 98 LYS A CA 1
ATOM 755 C C . LYS A 1 98 ? -13.188 2.762 16.391 1 98.69 98 LYS A C 1
ATOM 757 O O . LYS A 1 98 ? -12.867 3.723 15.68 1 98.69 98 LYS A O 1
ATOM 762 N N . SER A 1 99 ? -12.305 1.993 16.969 1 98.69 99 SER A N 1
ATOM 763 C CA . SER A 1 99 ? -10.875 2.066 16.688 1 98.69 99 SER A CA 1
ATOM 764 C C . SER A 1 99 ? -10.5 1.217 15.484 1 98.69 99 SER A C 1
ATOM 766 O O . SER A 1 99 ? -11.258 0.328 15.086 1 98.69 99 SER A O 1
ATOM 768 N N . PHE A 1 100 ? -9.383 1.52 14.93 1 98.56 100 PHE A N 1
ATOM 769 C CA . PHE A 1 100 ? -8.867 0.703 13.828 1 98.56 100 PHE A CA 1
ATOM 770 C C . PHE A 1 100 ? -7.344 0.712 13.82 1 98.56 100 PHE A C 1
ATOM 772 O O . PHE A 1 100 ? -6.715 1.564 14.445 1 98.56 100 PHE A O 1
ATOM 779 N N . GLU A 1 101 ? -6.723 -0.246 13.219 1 98.81 101 GLU A N 1
ATOM 780 C CA . GLU A 1 101 ? -5.34 -0.318 12.766 1 98.81 101 GLU A CA 1
ATOM 781 C C . GLU A 1 101 ? -5.254 -0.802 11.32 1 98.81 101 GLU A C 1
ATOM 783 O O . GLU A 1 101 ? -5.754 -1.878 10.992 1 98.81 101 GLU A O 1
ATOM 788 N N . ALA A 1 102 ? -4.688 -0.012 10.477 1 98.88 102 ALA A N 1
ATOM 789 C CA . ALA A 1 102 ? -4.59 -0.337 9.055 1 98.88 102 ALA A CA 1
ATOM 790 C C . ALA A 1 102 ? -3.176 -0.102 8.531 1 98.88 102 ALA A C 1
ATOM 792 O O . ALA A 1 102 ? -2.562 0.927 8.828 1 98.88 102 ALA A O 1
ATOM 793 N N . GLU A 1 103 ? -2.631 -1.006 7.809 1 98.88 103 GLU A N 1
ATOM 794 C CA . GLU A 1 103 ? -1.279 -0.878 7.27 1 98.88 103 GLU A CA 1
ATOM 795 C C . GLU A 1 103 ? -1.256 0.045 6.055 1 98.88 103 GLU A C 1
ATOM 797 O O . GLU A 1 103 ? -2.23 0.118 5.305 1 98.88 103 GLU A O 1
ATOM 802 N N . PHE A 1 104 ? -0.142 0.727 5.867 1 98.94 104 PHE A N 1
ATOM 803 C CA . PHE A 1 104 ? 0.006 1.656 4.75 1 98.94 104 PHE A CA 1
ATOM 804 C C . PHE A 1 104 ? 1.417 1.594 4.18 1 98.94 104 PHE A C 1
ATOM 806 O O . PHE A 1 104 ? 2.338 1.103 4.836 1 98.94 104 PHE A O 1
ATOM 813 N N . VAL A 1 105 ? 1.534 1.992 3.008 1 98.94 105 VAL A N 1
ATOM 814 C CA . VAL A 1 105 ? 2.781 2.432 2.393 1 98.94 105 VAL A CA 1
ATOM 815 C C . VAL A 1 105 ? 2.641 3.873 1.909 1 98.94 105 VAL A C 1
ATOM 817 O O . VAL A 1 105 ? 1.629 4.234 1.304 1 98.94 105 VAL A O 1
ATOM 820 N N . HIS A 1 106 ? 3.602 4.699 2.215 1 98.94 106 HIS A N 1
ATOM 821 C CA . HIS A 1 106 ? 3.754 6.039 1.656 1 98.94 106 HIS A CA 1
ATOM 822 C C . HIS A 1 106 ? 4.957 6.113 0.723 1 98.94 106 HIS A C 1
ATOM 824 O O . HIS A 1 106 ? 6.059 5.703 1.092 1 98.94 106 HIS A O 1
ATOM 830 N N . VAL A 1 107 ? 4.746 6.547 -0.499 1 98.94 107 VAL A N 1
ATOM 831 C CA . VAL A 1 107 ? 5.82 6.793 -1.454 1 98.94 107 VAL A CA 1
ATOM 832 C C . VAL A 1 107 ? 6.059 8.297 -1.583 1 98.94 107 VAL A C 1
ATOM 834 O O . VAL A 1 107 ? 5.156 9.047 -1.963 1 98.94 107 VAL A O 1
ATOM 837 N N . TRP A 1 108 ? 7.27 8.719 -1.27 1 98.88 108 TRP A N 1
ATOM 838 C CA . TRP A 1 108 ? 7.676 10.117 -1.315 1 98.88 108 TRP A CA 1
ATOM 839 C C . TRP A 1 108 ? 8.672 10.359 -2.443 1 98.88 108 TRP A C 1
ATOM 841 O O . TRP A 1 108 ? 9.688 9.672 -2.539 1 98.88 108 TRP A O 1
ATOM 851 N N . GLN A 1 109 ? 8.375 11.281 -3.291 1 98.75 109 GLN A N 1
ATOM 852 C CA . GLN A 1 109 ? 9.352 11.773 -4.254 1 98.75 109 GLN A CA 1
ATOM 853 C C . GLN A 1 109 ? 9.844 13.164 -3.871 1 98.75 109 GLN A C 1
ATOM 855 O O . GLN A 1 109 ? 9.039 14.062 -3.592 1 98.75 109 GLN A O 1
ATOM 860 N N . LEU A 1 110 ? 11.156 13.359 -3.816 1 98.5 110 LEU A N 1
ATOM 861 C CA . LEU A 1 110 ? 11.742 14.641 -3.457 1 98.5 110 LEU A CA 1
ATOM 862 C C . LEU A 1 110 ? 12.586 15.195 -4.602 1 98.5 110 LEU A C 1
ATOM 864 O O . LEU A 1 110 ? 13.062 14.438 -5.449 1 98.5 110 LEU A O 1
ATOM 868 N N . GLU A 1 111 ? 12.656 16.438 -4.734 1 97.38 111 GLU A N 1
ATOM 869 C CA . GLU A 1 111 ? 13.57 17.203 -5.586 1 97.38 111 GLU A CA 1
ATOM 870 C C . GLU A 1 111 ? 14.203 18.359 -4.82 1 97.38 111 GLU A C 1
ATOM 872 O O . GLU A 1 111 ? 13.492 19.219 -4.277 1 97.38 111 GLU A O 1
ATOM 877 N N . ASN A 1 112 ? 15.562 18.344 -4.785 1 94.94 112 ASN A N 1
ATOM 878 C CA . ASN A 1 112 ? 16.312 19.391 -4.109 1 94.94 112 ASN A CA 1
ATOM 879 C C . ASN A 1 112 ? 15.844 19.562 -2.662 1 94.94 112 ASN A C 1
ATOM 881 O O . ASN A 1 112 ? 15.586 20.688 -2.217 1 94.94 112 ASN A O 1
ATOM 885 N N . GLY A 1 113 ? 15.578 18.453 -2.072 1 95.69 113 GLY A N 1
ATOM 886 C CA . GLY A 1 113 ? 15.266 18.453 -0.652 1 95.69 113 GLY A CA 1
ATOM 887 C C . GLY A 1 113 ? 13.828 18.828 -0.36 1 95.69 113 GLY A C 1
ATOM 888 O O . GLY A 1 113 ? 13.469 19.078 0.793 1 95.69 113 GLY A O 1
ATOM 889 N N . LYS A 1 114 ? 12.984 18.891 -1.393 1 98.12 114 LYS A N 1
ATOM 890 C CA . LYS A 1 114 ? 11.57 19.219 -1.23 1 98.12 114 LYS A CA 1
ATOM 891 C C . LYS A 1 114 ? 10.688 18.078 -1.729 1 98.12 114 LYS A C 1
ATOM 893 O O . LYS A 1 114 ? 10.984 17.453 -2.758 1 98.12 114 LYS A O 1
ATOM 898 N N . ILE A 1 115 ? 9.633 17.828 -1.055 1 98.62 115 ILE A N 1
ATOM 899 C CA . ILE A 1 115 ? 8.672 16.812 -1.458 1 98.62 115 ILE A CA 1
ATOM 900 C C . ILE A 1 115 ? 7.832 17.328 -2.629 1 98.62 115 ILE A C 1
ATOM 902 O O . ILE A 1 115 ? 7.113 18.312 -2.496 1 98.62 115 ILE A O 1
ATOM 906 N N . VAL A 1 116 ? 7.867 16.625 -3.709 1 98.69 116 VAL A N 1
ATOM 907 C CA . VAL A 1 116 ? 7.137 17.078 -4.887 1 98.69 116 VAL A CA 1
ATOM 908 C C . VAL A 1 116 ? 5.957 16.141 -5.156 1 98.69 116 VAL A C 1
ATOM 910 O O . VAL A 1 116 ? 5 16.516 -5.832 1 98.69 116 VAL A O 1
ATOM 913 N N . LYS A 1 117 ? 6.023 14.914 -4.672 1 98.75 117 LYS A N 1
ATOM 914 C CA . LYS A 1 117 ? 4.918 13.969 -4.812 1 98.75 117 LYS A CA 1
ATOM 915 C C . LYS A 1 117 ? 4.789 13.086 -3.576 1 98.75 117 LYS A C 1
ATOM 917 O O . LYS A 1 117 ? 5.793 12.68 -2.99 1 98.75 117 LYS A O 1
ATOM 922 N N . PHE A 1 118 ? 3.607 12.812 -3.223 1 98.88 118 PHE A N 1
ATOM 923 C CA . PHE A 1 118 ? 3.199 11.844 -2.211 1 98.88 118 PHE A CA 1
ATOM 924 C C . PHE A 1 118 ? 2.131 10.906 -2.76 1 98.88 118 PHE A C 1
ATOM 926 O O . PHE A 1 118 ? 1.208 11.344 -3.451 1 98.88 118 PHE A O 1
ATOM 933 N N . LYS A 1 119 ? 2.311 9.656 -2.52 1 98.94 119 LYS A N 1
ATOM 934 C CA . LYS A 1 119 ? 1.284 8.672 -2.869 1 98.94 119 LYS A CA 1
ATOM 935 C C . LYS A 1 119 ? 1.033 7.707 -1.717 1 98.94 119 LYS A C 1
ATOM 937 O O . LYS A 1 119 ? 1.971 7.109 -1.187 1 98.94 119 LYS A O 1
ATOM 942 N N . GLN A 1 120 ? -0.23 7.602 -1.333 1 98.94 120 GLN A N 1
ATOM 943 C CA . GLN A 1 120 ? -0.665 6.707 -0.263 1 98.94 120 GLN A CA 1
ATOM 944 C C . GLN A 1 120 ? -1.18 5.387 -0.824 1 98.94 120 GLN A C 1
ATOM 946 O O . GLN A 1 120 ? -1.937 5.371 -1.797 1 98.94 120 GLN A O 1
ATOM 951 N N . TYR A 1 121 ? -0.787 4.312 -0.318 1 98.94 121 TYR A N 1
ATOM 952 C CA . TYR A 1 121 ? -1.43 3.004 -0.382 1 98.94 121 TYR A CA 1
ATOM 953 C C . TYR A 1 121 ? -1.872 2.545 1.003 1 98.94 121 TYR A C 1
ATOM 955 O O . TYR A 1 121 ? -1.105 2.627 1.965 1 98.94 121 TYR A O 1
ATOM 963 N N . VAL A 1 122 ? -3.109 2.066 1.094 1 98.94 122 VAL A N 1
ATOM 964 C CA . VAL A 1 122 ? -3.627 1.79 2.43 1 98.94 122 VAL A CA 1
ATOM 965 C C . VAL A 1 122 ? -4.68 0.685 2.357 1 98.94 122 VAL A C 1
ATOM 967 O O . VAL A 1 122 ? -5.426 0.592 1.38 1 98.94 122 VAL A O 1
ATOM 970 N N . ASP A 1 123 ? -4.691 -0.148 3.406 1 98.88 123 ASP A N 1
ATOM 971 C CA . ASP A 1 123 ? -5.758 -1.13 3.582 1 98.88 123 ASP A CA 1
ATOM 972 C C . ASP A 1 123 ? -7.086 -0.448 3.896 1 98.88 123 ASP A C 1
ATOM 974 O O . ASP A 1 123 ? -7.566 -0.505 5.031 1 98.88 123 ASP A O 1
ATOM 978 N N . SER A 1 124 ? -7.715 0.085 2.924 1 98.88 124 SER A N 1
ATOM 979 C CA . SER A 1 124 ? -8.797 1.051 3.055 1 98.88 124 SER A CA 1
ATOM 980 C C . SER A 1 124 ? -10.055 0.398 3.627 1 98.88 124 SER A C 1
ATOM 982 O O . SER A 1 124 ? -10.867 1.062 4.277 1 98.88 124 SER A O 1
ATOM 984 N N . HIS A 1 125 ? -10.25 -0.866 3.377 1 98.81 125 HIS A N 1
ATOM 985 C CA . HIS A 1 125 ? -11.414 -1.557 3.912 1 98.81 125 HIS A CA 1
ATOM 986 C C . HIS A 1 125 ? -11.477 -1.446 5.43 1 98.81 125 HIS A C 1
ATOM 988 O O . HIS A 1 125 ? -12.539 -1.191 6 1 98.81 125 HIS A O 1
ATOM 994 N N . ILE A 1 126 ? -10.297 -1.617 6.086 1 98.81 126 ILE A N 1
ATOM 995 C CA . ILE A 1 126 ? -10.219 -1.558 7.539 1 98.81 126 ILE A CA 1
ATOM 996 C C . ILE A 1 126 ? -10.633 -0.169 8.023 1 98.81 126 ILE A C 1
ATOM 998 O O . ILE A 1 126 ? -11.398 -0.038 8.984 1 98.81 126 ILE A O 1
ATOM 1002 N N . VAL A 1 127 ? -10.156 0.845 7.336 1 98.81 127 VAL A N 1
ATOM 1003 C CA . VAL A 1 127 ? -10.469 2.225 7.695 1 98.81 127 VAL A CA 1
ATOM 1004 C C . VAL A 1 127 ? -11.969 2.473 7.539 1 98.81 127 VAL A C 1
ATOM 1006 O O . VAL A 1 127 ? -12.617 2.986 8.453 1 98.81 127 VAL A O 1
ATOM 1009 N N . ARG A 1 128 ? -12.5 2.088 6.359 1 98.62 128 ARG A N 1
ATOM 1010 C CA . ARG A 1 128 ? -13.914 2.312 6.047 1 98.62 128 ARG A CA 1
ATOM 1011 C C . ARG A 1 128 ? -14.812 1.584 7.039 1 98.62 128 ARG A C 1
ATOM 1013 O O . ARG A 1 128 ? -15.875 2.092 7.41 1 98.62 128 ARG A O 1
ATOM 1020 N N . GLU A 1 129 ? -14.406 0.432 7.473 1 98.44 129 GLU A N 1
ATOM 1021 C CA . GLU A 1 129 ? -15.211 -0.342 8.414 1 98.44 129 GLU A CA 1
ATOM 1022 C C . GLU A 1 129 ? -15.359 0.386 9.75 1 98.44 129 GLU A C 1
ATOM 1024 O O . GLU A 1 129 ? -16.406 0.291 10.398 1 98.44 129 GLU A O 1
ATOM 1029 N N . ALA A 1 130 ? -14.328 1.082 10.133 1 98.5 130 ALA A N 1
ATOM 1030 C CA . ALA A 1 130 ? -14.383 1.844 11.383 1 98.5 130 ALA A CA 1
ATOM 1031 C C . ALA A 1 130 ? -15.391 2.98 11.281 1 98.5 130 ALA A C 1
ATOM 1033 O O . ALA A 1 130 ? -15.859 3.492 12.305 1 98.5 130 ALA A O 1
ATOM 1034 N N . MET A 1 131 ? -15.734 3.412 10.102 1 98.25 131 MET A N 1
ATOM 1035 C CA . MET A 1 131 ? -16.594 4.574 9.891 1 98.25 131 MET A CA 1
ATOM 1036 C C . MET A 1 131 ? -18.047 4.156 9.734 1 98.25 131 MET A C 1
ATOM 1038 O O . MET A 1 131 ? -18.938 5.004 9.664 1 98.25 131 MET A O 1
ATOM 1042 N N . LYS A 1 132 ? -18.297 2.863 9.617 1 96.19 132 LYS A N 1
ATOM 1043 C CA . LYS A 1 132 ? -19.656 2.365 9.43 1 96.19 132 LYS A CA 1
ATOM 1044 C C . LYS A 1 132 ? -20.391 2.273 10.766 1 96.19 132 LYS A C 1
ATOM 1046 O O . LYS A 1 132 ? -19.828 1.833 11.766 1 96.19 132 LYS A O 1
ATOM 1051 N N . SER A 1 133 ? -21.641 2.701 10.781 1 89 133 SER A N 1
ATOM 1052 C CA . SER A 1 133 ? -22.5 2.639 11.961 1 89 133 SER A CA 1
ATOM 1053 C C . SER A 1 133 ? -22.984 1.216 12.219 1 89 133 SER A C 1
ATOM 1055 O O . SER A 1 133 ? -23.109 0.422 11.281 1 89 133 SER A O 1
ATOM 1057 N N . MET B 1 1 ? 24.688 -15.07 -16.781 1 69.06 1 MET B N 1
ATOM 1058 C CA . MET B 1 1 ? 24.828 -14.422 -15.484 1 69.06 1 MET B CA 1
ATOM 1059 C C . MET B 1 1 ? 23.547 -14.57 -14.672 1 69.06 1 MET B C 1
ATOM 1061 O O . MET B 1 1 ? 22.453 -14.695 -15.234 1 69.06 1 MET B O 1
ATOM 1065 N N . PRO B 1 2 ? 23.75 -14.812 -13.422 1 87.25 2 PRO B N 1
ATOM 1066 C CA . PRO B 1 2 ? 22.547 -14.961 -12.602 1 87.25 2 PRO B CA 1
ATOM 1067 C C . PRO B 1 2 ? 21.641 -13.727 -12.648 1 87.25 2 PRO B C 1
ATOM 1069 O O . PRO B 1 2 ? 22.141 -12.609 -12.797 1 87.25 2 PRO B O 1
ATOM 1072 N N . LYS B 1 3 ? 20.438 -13.891 -12.805 1 91.62 3 LYS B N 1
ATOM 1073 C CA . LYS B 1 3 ? 19.484 -12.797 -12.812 1 91.62 3 LYS B 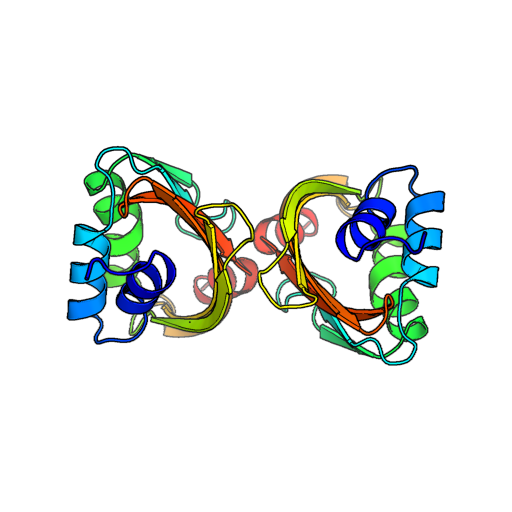CA 1
ATOM 1074 C C . LYS B 1 3 ? 19.609 -11.945 -11.547 1 91.62 3 LYS B C 1
ATOM 1076 O O . LYS B 1 3 ? 19.828 -12.477 -10.453 1 91.62 3 LYS B O 1
ATOM 1081 N N . SER B 1 4 ? 19.5 -10.648 -11.695 1 95.62 4 SER B N 1
ATOM 1082 C CA . SER B 1 4 ? 19.406 -9.766 -10.539 1 95.62 4 SER B CA 1
ATOM 1083 C C . SER B 1 4 ? 18.062 -9.938 -9.828 1 95.62 4 SER B C 1
ATOM 1085 O O . SER B 1 4 ? 17.141 -10.531 -10.375 1 95.62 4 SER B O 1
ATOM 1087 N N . ASN B 1 5 ? 18.031 -9.5 -8.609 1 97.19 5 ASN B N 1
ATOM 1088 C CA . ASN B 1 5 ? 16.766 -9.531 -7.875 1 97.19 5 ASN B CA 1
ATOM 1089 C C . ASN B 1 5 ? 15.656 -8.828 -8.648 1 97.19 5 ASN B C 1
ATOM 1091 O O . ASN B 1 5 ? 14.531 -9.328 -8.703 1 97.19 5 ASN B O 1
ATOM 1095 N N . LEU B 1 6 ? 15.969 -7.68 -9.219 1 97.25 6 LEU B N 1
ATOM 1096 C CA . LEU B 1 6 ? 14.984 -6.934 -9.992 1 97.25 6 LEU B CA 1
ATOM 1097 C C . LEU B 1 6 ? 14.484 -7.758 -11.18 1 97.25 6 LEU B C 1
ATOM 1099 O O . LEU B 1 6 ? 13.281 -7.82 -11.43 1 97.25 6 LEU B O 1
ATOM 1103 N N . GLU B 1 7 ? 15.344 -8.359 -11.891 1 97.38 7 GLU B N 1
ATOM 1104 C CA . GLU B 1 7 ? 14.977 -9.18 -13.039 1 97.38 7 GLU B CA 1
ATOM 1105 C C . GLU B 1 7 ? 14.102 -10.359 -12.625 1 97.38 7 GLU B C 1
ATOM 1107 O O . GLU B 1 7 ? 13.164 -10.734 -13.336 1 97.38 7 GLU B O 1
ATOM 1112 N N . ILE B 1 8 ? 14.484 -10.961 -11.5 1 97.88 8 ILE B N 1
ATOM 1113 C CA . ILE B 1 8 ? 13.68 -12.062 -10.977 1 97.88 8 ILE B CA 1
ATOM 1114 C C . ILE B 1 8 ? 12.25 -11.586 -10.734 1 97.88 8 ILE B C 1
ATOM 1116 O O . ILE B 1 8 ? 11.297 -12.195 -11.227 1 97.88 8 ILE B O 1
ATOM 1120 N N . ILE B 1 9 ? 12.055 -10.484 -10.055 1 98.44 9 ILE B N 1
ATOM 1121 C CA . ILE B 1 9 ? 10.727 -9.984 -9.711 1 98.44 9 ILE B CA 1
ATOM 1122 C C . ILE B 1 9 ? 10 -9.539 -10.969 1 98.44 9 ILE B C 1
ATOM 1124 O O . ILE B 1 9 ? 8.812 -9.828 -11.141 1 98.44 9 ILE B O 1
ATOM 1128 N N . GLN B 1 10 ? 10.672 -8.867 -11.867 1 98.38 10 GLN B N 1
ATOM 1129 C CA . GLN B 1 10 ? 10.055 -8.445 -13.117 1 98.38 10 GLN B CA 1
ATOM 1130 C C . GLN B 1 10 ? 9.5 -9.641 -13.883 1 98.38 10 GLN B C 1
ATOM 1132 O O . GLN B 1 10 ? 8.422 -9.562 -14.477 1 98.38 10 GLN B O 1
ATOM 1137 N N . SER B 1 11 ? 10.195 -10.727 -13.875 1 97.56 11 SER B N 1
ATOM 1138 C CA . SER B 1 11 ? 9.797 -11.914 -14.625 1 97.56 11 SER B CA 1
ATOM 1139 C C . SER B 1 11 ? 8.5 -12.508 -14.078 1 97.56 11 SER B C 1
ATOM 1141 O O . SER B 1 11 ? 7.844 -13.305 -14.75 1 97.56 11 SER B O 1
ATOM 1143 N N . THR B 1 12 ? 8.172 -12.172 -12.852 1 98.12 12 THR B N 1
ATOM 1144 C CA . THR B 1 12 ? 6.957 -12.703 -12.25 1 98.12 12 THR B CA 1
ATOM 1145 C C . THR B 1 12 ? 5.746 -11.867 -12.656 1 98.12 12 THR B C 1
ATOM 1147 O O . THR B 1 12 ? 4.605 -12.242 -12.375 1 98.12 12 THR B O 1
ATOM 1150 N N . TYR B 1 13 ? 5.965 -10.773 -13.273 1 98.31 13 TYR B N 1
ATOM 1151 C CA . TYR B 1 13 ? 4.848 -9.914 -13.656 1 98.31 13 TYR B CA 1
ATOM 1152 C C . TYR B 1 13 ? 4.758 -9.789 -15.172 1 98.31 13 TYR B C 1
ATOM 1154 O O . TYR B 1 13 ? 3.664 -9.641 -15.719 1 98.31 13 TYR B O 1
ATOM 1162 N N . GLU B 1 14 ? 6.07 -9.758 -15.719 1 96.06 14 GLU B N 1
ATOM 1163 C CA . GLU B 1 14 ? 6.168 -9.344 -17.109 1 96.06 14 GLU B CA 1
ATOM 1164 C C . GLU B 1 14 ? 6.105 -10.539 -18.062 1 96.06 14 GLU B C 1
ATOM 1166 O O . GLU B 1 14 ? 6.918 -11.461 -17.953 1 96.06 14 GLU B O 1
ATOM 1171 N N . GLY B 1 15 ? 5.082 -10.891 -18.734 1 93.31 15 GLY B N 1
ATOM 1172 C CA . GLY B 1 15 ? 4.84 -11.992 -19.641 1 93.31 15 GLY B CA 1
ATOM 1173 C C . GLY B 1 15 ? 3.414 -12.516 -19.594 1 93.31 15 GLY B C 1
ATOM 1174 O O . GLY B 1 15 ? 2.502 -11.797 -19.172 1 93.31 15 GLY B O 1
ATOM 1175 N N . SER B 1 16 ? 3.264 -13.75 -20.047 1 94.06 16 SER B N 1
ATOM 1176 C CA . SER B 1 16 ? 1.952 -14.391 -19.984 1 94.06 16 SER B CA 1
ATOM 1177 C C . SER B 1 16 ? 1.625 -14.844 -18.562 1 94.06 16 SER B C 1
ATOM 1179 O O . SER B 1 16 ? 2.525 -15.039 -17.75 1 94.06 16 SER B O 1
ATOM 1181 N N . ALA B 1 17 ? 0.387 -15.055 -18.359 1 90.81 17 ALA B N 1
ATOM 1182 C CA . ALA B 1 17 ? -0.044 -15.531 -17.062 1 90.81 17 ALA B CA 1
ATOM 1183 C C . ALA B 1 17 ? 0.644 -16.844 -16.703 1 90.81 17 ALA B C 1
ATOM 1185 O O . ALA B 1 17 ? 1.103 -17.031 -15.57 1 90.81 17 ALA B O 1
ATOM 1186 N N . SER B 1 18 ? 0.724 -17.719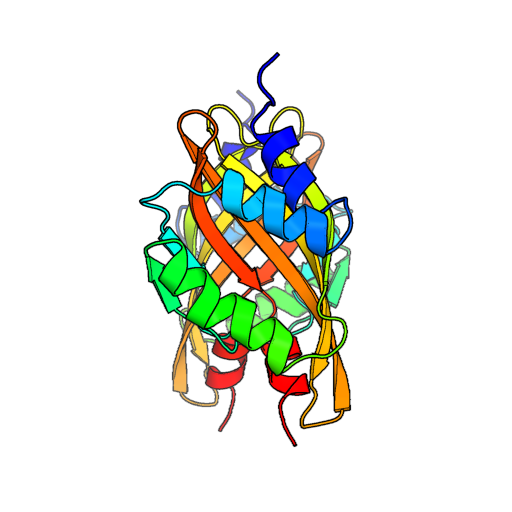 -17.656 1 92.31 18 SER B N 1
ATOM 1187 C CA . SER B 1 18 ? 1.326 -19.031 -17.422 1 92.31 18 SER B CA 1
ATOM 1188 C C . SER B 1 18 ? 2.818 -18.906 -17.141 1 92.31 18 SER B C 1
ATOM 1190 O O . SER B 1 18 ? 3.334 -19.547 -16.219 1 92.31 18 SER B O 1
ATOM 1192 N N . SER B 1 19 ? 3.512 -18.109 -17.859 1 95.69 19 SER B N 1
ATOM 1193 C CA . SER B 1 19 ? 4.941 -17.922 -17.625 1 95.69 19 SER B CA 1
ATOM 1194 C C . SER B 1 19 ? 5.211 -17.234 -16.297 1 95.69 19 SER B C 1
ATOM 1196 O O . SER B 1 19 ? 6.156 -17.594 -15.586 1 95.69 19 SER B O 1
ATOM 1198 N N . ASN B 1 20 ? 4.395 -16.234 -16.031 1 96 20 ASN B N 1
ATOM 1199 C CA . ASN B 1 20 ? 4.543 -15.516 -14.766 1 96 20 ASN B CA 1
ATOM 1200 C C . ASN B 1 20 ? 4.41 -16.453 -13.57 1 96 20 ASN B C 1
ATOM 1202 O O . ASN B 1 20 ? 5.215 -16.391 -12.633 1 96 20 ASN B O 1
ATOM 1206 N N . ALA B 1 21 ? 3.383 -17.344 -13.602 1 93.69 21 ALA B N 1
ATOM 1207 C CA . ALA B 1 21 ? 3.164 -18.312 -12.531 1 93.69 21 ALA B CA 1
ATOM 1208 C C . ALA B 1 21 ? 4.363 -19.25 -12.375 1 93.69 21 ALA B C 1
ATOM 1210 O O . ALA B 1 21 ? 4.785 -19.547 -11.258 1 93.69 21 ALA B O 1
ATOM 1211 N N . LYS B 1 22 ? 4.883 -19.672 -13.43 1 95.69 22 LYS B N 1
ATOM 1212 C CA . LYS B 1 22 ? 6.051 -20.547 -13.414 1 95.69 22 LYS B CA 1
ATOM 1213 C C . LYS B 1 22 ? 7.262 -19.844 -12.812 1 95.69 22 LYS B C 1
ATOM 1215 O O . LYS B 1 22 ? 7.945 -20.406 -11.953 1 95.69 22 LYS B O 1
ATOM 1220 N N . HIS B 1 23 ? 7.543 -18.641 -13.273 1 97.62 23 HIS B N 1
ATOM 1221 C CA . HIS B 1 23 ? 8.672 -17.859 -12.758 1 97.62 23 HIS B CA 1
ATOM 1222 C C . HIS B 1 23 ? 8.523 -17.609 -11.258 1 97.62 23 HIS B C 1
ATOM 1224 O O . HIS B 1 23 ? 9.508 -17.672 -10.516 1 97.62 23 HIS B O 1
ATOM 1230 N N . LEU B 1 24 ? 7.293 -17.312 -10.844 1 97.94 24 LEU B N 1
ATOM 1231 C CA . LEU B 1 24 ? 7.059 -17.094 -9.422 1 97.94 24 LEU B CA 1
ATOM 1232 C C . LEU B 1 24 ? 7.375 -18.344 -8.617 1 97.94 24 LEU B C 1
ATOM 1234 O O . LEU B 1 24 ? 8.133 -18.297 -7.645 1 97.94 24 LEU B O 1
ATOM 1238 N N . ALA B 1 25 ? 6.84 -19.453 -9.078 1 96.31 25 ALA B N 1
ATOM 1239 C CA . ALA B 1 25 ? 7.062 -20.719 -8.383 1 96.31 25 ALA B CA 1
ATOM 1240 C C . ALA B 1 25 ? 8.555 -21.016 -8.281 1 96.31 25 ALA B C 1
ATOM 1242 O O . ALA B 1 25 ? 9.023 -21.469 -7.23 1 96.31 25 ALA B O 1
ATOM 1243 N N . GLU B 1 26 ? 9.266 -20.75 -9.258 1 96.88 26 GLU B N 1
ATOM 1244 C CA . GLU B 1 26 ? 10.703 -21.016 -9.297 1 96.88 26 GLU B CA 1
ATOM 1245 C C . GLU B 1 26 ? 11.461 -20.094 -8.352 1 96.88 26 GLU B C 1
ATOM 1247 O O . GLU B 1 26 ? 12.508 -20.469 -7.812 1 96.88 26 GLU B O 1
ATOM 1252 N N . ALA B 1 27 ? 10.945 -18.938 -8.188 1 98.12 27 ALA B N 1
ATOM 1253 C CA . ALA B 1 27 ? 11.656 -17.922 -7.422 1 98.12 27 ALA B CA 1
ATOM 1254 C C . ALA B 1 27 ? 11.344 -18.047 -5.93 1 98.12 27 ALA B C 1
ATOM 1256 O O . ALA B 1 27 ? 12.062 -17.484 -5.094 1 98.12 27 ALA B O 1
ATOM 1257 N N . LEU B 1 28 ? 10.305 -18.703 -5.535 1 98.5 28 LEU B N 1
ATOM 1258 C CA . LEU B 1 28 ? 9.898 -18.797 -4.141 1 98.5 28 LEU B CA 1
ATOM 1259 C C . LEU B 1 28 ? 10.828 -19.719 -3.357 1 98.5 28 LEU B C 1
ATOM 1261 O O . LEU B 1 28 ? 11.172 -20.797 -3.83 1 98.5 28 LEU B O 1
ATOM 1265 N N . SER B 1 29 ? 11.234 -19.234 -2.223 1 98.19 29 SER B N 1
ATOM 1266 C CA . SER B 1 29 ? 11.93 -20.094 -1.265 1 98.19 29 SER B CA 1
ATOM 1267 C C . SER B 1 29 ? 10.984 -21.094 -0.624 1 98.19 29 SER B C 1
ATOM 1269 O O . SER B 1 29 ? 9.789 -20.828 -0.481 1 98.19 29 SER B O 1
ATOM 1271 N N . GLU B 1 30 ? 11.5 -22.156 -0.139 1 95.81 30 GLU B N 1
ATOM 1272 C CA . GLU B 1 30 ? 10.711 -23.125 0.601 1 95.81 30 GLU B CA 1
ATOM 1273 C C . GLU B 1 30 ? 10.18 -22.531 1.904 1 95.81 30 GLU B C 1
ATOM 1275 O O . GLU B 1 30 ? 9.156 -22.984 2.43 1 95.81 30 GLU B O 1
ATOM 1280 N N . LYS B 1 31 ? 10.875 -21.531 2.346 1 96.06 31 LYS B N 1
ATOM 1281 C CA . LYS B 1 31 ? 10.516 -20.953 3.631 1 96.06 31 LYS B CA 1
ATOM 1282 C C . LYS B 1 31 ? 9.781 -19.625 3.441 1 96.06 31 LYS B C 1
ATOM 1284 O O . LYS B 1 31 ? 9.734 -18.797 4.355 1 96.06 31 LYS B O 1
ATOM 1289 N N . VAL B 1 32 ? 9.281 -19.422 2.336 1 98.69 32 VAL B N 1
ATOM 1290 C CA . VAL B 1 32 ? 8.664 -18.141 1.997 1 98.69 32 VAL B CA 1
ATOM 1291 C C . VAL B 1 32 ? 7.523 -17.844 2.967 1 98.69 32 VAL B C 1
ATOM 1293 O O . VAL B 1 32 ? 6.762 -18.734 3.334 1 98.69 32 VAL B O 1
ATOM 1296 N N . GLU B 1 33 ? 7.48 -16.641 3.438 1 98.88 33 GLU B N 1
ATOM 1297 C CA . GLU B 1 33 ? 6.34 -16.062 4.145 1 98.88 33 GLU B CA 1
ATOM 1298 C C . GLU B 1 33 ? 5.594 -15.062 3.266 1 98.88 33 GLU B C 1
ATOM 1300 O O . GLU B 1 33 ? 6.184 -14.094 2.779 1 98.88 33 GLU B O 1
ATOM 1305 N N . TRP B 1 34 ? 4.32 -15.281 3.086 1 98.88 34 TRP B N 1
ATOM 1306 C CA . TRP B 1 34 ? 3.453 -14.516 2.193 1 98.88 34 TRP B CA 1
ATOM 1307 C C . TRP B 1 34 ? 2.314 -13.859 2.971 1 98.88 34 TRP B C 1
ATOM 1309 O O . TRP B 1 34 ? 1.469 -14.555 3.543 1 98.88 34 TRP B O 1
ATOM 1319 N N . THR B 1 35 ? 2.318 -12.484 2.943 1 98.94 35 THR B N 1
ATOM 1320 C CA . THR B 1 35 ? 1.293 -11.773 3.703 1 98.94 35 THR B CA 1
ATOM 1321 C C . THR B 1 35 ? 0.365 -11 2.768 1 98.94 35 THR B C 1
ATOM 1323 O O . THR B 1 35 ? 0.812 -10.125 2.023 1 98.94 35 THR B O 1
ATOM 1326 N N . GLU B 1 36 ? -0.902 -11.375 2.814 1 98.88 36 GLU B N 1
ATOM 1327 C CA . GLU B 1 36 ? -1.979 -10.609 2.199 1 98.88 36 GLU B CA 1
ATOM 1328 C C . GLU B 1 36 ? -2.557 -9.594 3.178 1 98.88 36 GLU B C 1
ATOM 1330 O O . GLU B 1 36 ? -2.695 -9.875 4.367 1 98.88 36 GLU B O 1
ATOM 1335 N N . ALA B 1 37 ? -2.877 -8.398 2.658 1 98.88 37 ALA B N 1
ATOM 1336 C CA . ALA B 1 37 ? -3.457 -7.352 3.5 1 98.88 37 ALA B CA 1
ATOM 1337 C C . ALA B 1 37 ? -4.699 -7.859 4.227 1 98.88 37 ALA B C 1
ATOM 1339 O O . ALA B 1 37 ? -5.516 -8.578 3.648 1 98.88 37 ALA B O 1
ATOM 1340 N N . GLU B 1 38 ? -4.898 -7.43 5.465 1 98.69 38 GLU B N 1
ATOM 1341 C CA . GLU B 1 38 ? -5.992 -7.898 6.309 1 98.69 38 GLU B CA 1
ATOM 1342 C C . GLU B 1 38 ? -7.344 -7.609 5.664 1 98.69 38 GLU B C 1
ATOM 1344 O O . GLU B 1 38 ? -8.258 -8.438 5.727 1 98.69 38 GLU B O 1
ATOM 1349 N N . GLY B 1 39 ? -7.461 -6.535 5.09 1 98.69 39 GLY B N 1
ATOM 1350 C CA . GLY B 1 39 ? -8.734 -6.141 4.504 1 98.69 39 GLY B CA 1
ATOM 1351 C C . GLY B 1 39 ? -8.984 -6.77 3.145 1 98.69 39 GLY B C 1
ATOM 1352 O O . GLY B 1 39 ? -10.094 -6.707 2.621 1 98.69 39 GLY B O 1
ATOM 1353 N N . PHE B 1 40 ? -7.945 -7.273 2.445 1 98.81 40 PHE B N 1
ATOM 1354 C CA . PHE B 1 40 ? -8.109 -8.023 1.207 1 98.81 40 PHE B CA 1
ATOM 1355 C C . PHE B 1 40 ? -8.891 -9.312 1.452 1 98.81 40 PHE B C 1
ATOM 1357 O O . PHE B 1 40 ? -8.82 -9.883 2.541 1 98.81 40 PHE B O 1
ATOM 1364 N N . PRO B 1 41 ? -9.633 -9.797 0.445 1 98.5 41 PRO B N 1
ATOM 1365 C CA . PRO B 1 41 ? -10.5 -10.961 0.663 1 98.5 41 PRO B CA 1
ATOM 1366 C C . PRO B 1 41 ? -9.727 -12.188 1.144 1 98.5 41 PRO B C 1
ATOM 1368 O O . PRO B 1 41 ? -10.305 -13.07 1.792 1 98.5 41 PRO B O 1
ATOM 1371 N N . TYR B 1 42 ? -8.477 -12.25 0.914 1 98.62 42 TYR B N 1
ATOM 1372 C CA . TYR B 1 42 ? -7.672 -13.422 1.262 1 98.62 42 TYR B CA 1
ATOM 1373 C C . TYR B 1 42 ? -6.641 -13.07 2.328 1 98.62 42 TYR B C 1
ATOM 1375 O O . TYR B 1 42 ? -5.539 -13.633 2.342 1 98.62 42 TYR B O 1
ATOM 1383 N N . GLY B 1 43 ? -6.988 -12.172 3.172 1 98.56 43 GLY B N 1
ATOM 1384 C CA . GLY B 1 43 ? -6.082 -11.664 4.188 1 98.56 43 GLY B CA 1
ATOM 1385 C C . GLY B 1 43 ? -5.492 -12.758 5.059 1 98.56 43 GLY B C 1
ATOM 1386 O O . GLY B 1 43 ? -6.176 -13.719 5.402 1 98.56 43 GLY B O 1
ATOM 1387 N N . GLY B 1 44 ? -4.191 -12.477 5.465 1 98.25 44 GLY B N 1
ATOM 1388 C CA . GLY B 1 44 ? -3.475 -13.414 6.312 1 98.25 44 GLY B CA 1
ATOM 1389 C C . GLY B 1 44 ? -2.045 -13.648 5.867 1 98.25 44 GLY B C 1
ATOM 1390 O O . GLY B 1 44 ? -1.607 -13.109 4.852 1 98.25 44 GLY B O 1
ATOM 1391 N N . THR B 1 45 ? -1.326 -14.383 6.707 1 98.81 45 THR B N 1
ATOM 1392 C CA . THR B 1 45 ? 0.042 -14.781 6.387 1 98.81 45 THR B CA 1
ATOM 1393 C C . THR B 1 45 ? 0.135 -16.281 6.168 1 98.81 45 THR B C 1
ATOM 1395 O O . THR B 1 45 ? -0.299 -17.062 7.016 1 98.81 45 THR B O 1
ATOM 1398 N N . TYR B 1 46 ? 0.648 -16.625 5 1 98.75 46 TYR B N 1
ATOM 1399 C CA . TYR B 1 46 ? 0.792 -18.016 4.598 1 98.75 46 TYR B CA 1
ATOM 1400 C C . TYR B 1 46 ? 2.262 -18.406 4.484 1 98.75 46 TYR B C 1
ATOM 1402 O O . TYR B 1 46 ? 3.08 -17.625 3.994 1 98.75 46 TYR B O 1
ATOM 1410 N N . LYS B 1 47 ? 2.539 -19.594 4.949 1 98.56 47 LYS B N 1
ATOM 1411 C CA . LYS B 1 47 ? 3.912 -20.094 4.906 1 98.56 47 LYS B CA 1
ATOM 1412 C C . LYS B 1 47 ? 4.043 -21.266 3.938 1 98.56 47 LYS B C 1
ATOM 1414 O O . LYS B 1 47 ? 3.283 -22.234 4.02 1 98.56 47 LYS B O 1
ATOM 1419 N N . GLY B 1 48 ? 4.965 -21.141 3.082 1 97.69 48 GLY B N 1
ATOM 1420 C CA . GLY B 1 48 ? 5.227 -22.203 2.123 1 97.69 48 GLY B CA 1
ATOM 1421 C C . GLY B 1 48 ? 4.41 -22.062 0.851 1 97.69 48 GLY B C 1
ATOM 1422 O O . GLY B 1 48 ? 3.314 -21.5 0.865 1 97.69 48 GLY B O 1
ATOM 1423 N N . VAL B 1 49 ? 4.934 -22.672 -0.186 1 96.75 49 VAL B N 1
ATOM 1424 C CA . VAL B 1 49 ? 4.387 -22.516 -1.528 1 96.75 49 VAL B CA 1
ATOM 1425 C C . VAL B 1 49 ? 2.986 -23.125 -1.591 1 96.75 49 VAL B C 1
ATOM 1427 O O . VAL B 1 49 ? 2.066 -22.516 -2.148 1 96.75 49 VAL B O 1
ATOM 1430 N N . GLU B 1 50 ? 2.789 -24.234 -1.041 1 96.81 50 GLU B N 1
ATOM 1431 C CA . GLU B 1 50 ? 1.498 -24.906 -1.098 1 96.81 50 GLU B CA 1
ATOM 1432 C C . GLU B 1 50 ? 0.399 -24.062 -0.469 1 96.81 50 GLU B C 1
ATOM 1434 O O . GLU B 1 50 ? -0.692 -23.938 -1.029 1 96.81 50 GLU B O 1
ATOM 1439 N N . ALA B 1 51 ? 0.683 -23.516 0.698 1 98.06 51 ALA B N 1
ATOM 1440 C CA . ALA B 1 51 ? -0.298 -22.672 1.378 1 98.06 51 ALA B CA 1
ATOM 1441 C C . ALA B 1 51 ? -0.648 -21.453 0.535 1 98.06 51 ALA B C 1
ATOM 1443 O O . ALA B 1 51 ? -1.814 -21.062 0.453 1 98.06 51 ALA B O 1
ATOM 1444 N N . ILE B 1 52 ? 0.32 -20.875 -0.076 1 98.31 52 ILE B N 1
ATOM 1445 C CA . ILE B 1 52 ? 0.121 -19.703 -0.925 1 98.31 52 ILE B CA 1
ATOM 1446 C C . ILE B 1 52 ? -0.761 -20.078 -2.115 1 98.31 52 ILE B C 1
ATOM 1448 O O . ILE B 1 52 ? -1.756 -19.406 -2.393 1 98.31 52 ILE B O 1
ATOM 1452 N N . MET B 1 53 ? -0.42 -21.156 -2.781 1 96.5 53 MET B N 1
ATOM 1453 C CA . MET B 1 53 ? -1.166 -21.578 -3.963 1 96.5 53 MET B CA 1
ATOM 1454 C C . MET B 1 53 ? -2.615 -21.891 -3.609 1 96.5 53 MET B C 1
ATOM 1456 O O . MET B 1 53 ? -3.535 -21.484 -4.324 1 96.5 53 MET B O 1
ATOM 1460 N N . LYS B 1 54 ? -2.832 -22.5 -2.518 1 97.44 54 LYS B N 1
ATOM 1461 C CA . LYS B 1 54 ? -4.168 -22.938 -2.107 1 97.44 54 LYS B CA 1
ATOM 1462 C C . LYS B 1 54 ? -5.012 -21.75 -1.659 1 97.44 54 LYS B C 1
ATOM 1464 O O . LYS B 1 54 ? -6.168 -21.609 -2.068 1 97.44 54 LYS B O 1
ATOM 1469 N N . ASN B 1 55 ? -4.445 -20.875 -0.894 1 98.38 55 ASN B N 1
ATOM 1470 C CA . ASN B 1 55 ? -5.258 -19.891 -0.189 1 98.38 55 ASN B CA 1
ATOM 1471 C C . ASN B 1 55 ? -5.324 -18.578 -0.952 1 98.38 55 ASN B C 1
ATOM 1473 O O . ASN B 1 55 ? -6.184 -17.734 -0.678 1 98.38 55 ASN B O 1
ATOM 1477 N N . VAL B 1 56 ? -4.402 -18.375 -1.898 1 98.31 56 VAL B N 1
ATOM 1478 C CA . VAL B 1 56 ? -4.375 -17.094 -2.611 1 98.31 56 VAL B CA 1
ATOM 1479 C C . VAL B 1 56 ? -4.637 -17.328 -4.098 1 98.31 56 VAL B C 1
ATOM 1481 O O . VAL B 1 56 ? -5.695 -16.969 -4.609 1 98.31 56 VAL B O 1
ATOM 1484 N N . PHE B 1 57 ? -3.752 -18.125 -4.77 1 97.44 57 PHE B N 1
ATOM 1485 C CA . PHE B 1 57 ? -3.791 -18.156 -6.227 1 97.44 57 PHE B CA 1
ATOM 1486 C C . PHE B 1 57 ? -4.953 -19.016 -6.715 1 97.44 57 PHE B C 1
ATOM 1488 O O . PHE B 1 57 ? -5.578 -18.703 -7.73 1 97.44 57 PHE B O 1
ATOM 1495 N N . SER B 1 58 ? -5.238 -20.125 -6.059 1 97.62 58 SER B N 1
ATOM 1496 C CA . SER B 1 58 ? -6.395 -20.938 -6.418 1 97.62 58 SER B CA 1
ATOM 1497 C C . SER B 1 58 ? -7.688 -20.141 -6.312 1 97.62 58 SER B C 1
ATOM 1499 O O . SER B 1 58 ? -8.555 -20.234 -7.184 1 97.62 58 SER B O 1
ATOM 1501 N N . ARG B 1 59 ? -7.793 -19.344 -5.281 1 98.38 59 ARG B N 1
ATOM 1502 C CA . ARG B 1 59 ? -9 -18.547 -5.082 1 98.38 59 ARG B CA 1
ATOM 1503 C C . ARG B 1 59 ? -9.086 -17.422 -6.117 1 98.38 59 ARG B C 1
ATOM 1505 O O . ARG B 1 59 ? -10.156 -17.172 -6.68 1 98.38 59 ARG B O 1
ATOM 1512 N N . LEU B 1 60 ? -8.008 -16.766 -6.402 1 98 60 LEU B N 1
ATOM 1513 C CA . LEU B 1 60 ? -7.996 -15.742 -7.453 1 98 60 LEU B CA 1
ATOM 1514 C C . LEU B 1 60 ? -8.445 -16.328 -8.781 1 98 60 LEU B C 1
ATOM 1516 O O . LEU B 1 60 ? -9.25 -15.727 -9.492 1 98 60 LEU B O 1
ATOM 1520 N N . GLY B 1 61 ? -7.957 -17.484 -9.133 1 97.12 61 GLY B N 1
ATOM 1521 C CA . GLY B 1 61 ? -8.289 -18.141 -10.391 1 97.12 61 GLY B CA 1
ATOM 1522 C C . GLY B 1 61 ? -9.734 -18.594 -10.453 1 97.12 61 GLY B C 1
ATOM 1523 O O . GLY B 1 61 ? -10.367 -18.516 -11.508 1 97.12 61 GLY B O 1
ATOM 1524 N N . SER B 1 62 ? -10.273 -19.047 -9.359 1 98.06 62 SER B N 1
ATOM 1525 C CA . SER B 1 62 ? -11.602 -19.641 -9.367 1 98.06 62 SER B CA 1
ATOM 1526 C C . SER B 1 62 ? -12.688 -18.594 -9.172 1 98.06 62 SER B C 1
ATOM 1528 O O . SER B 1 62 ? -13.789 -18.719 -9.703 1 98.06 62 SER B O 1
ATOM 1530 N N . GLU B 1 63 ? -12.359 -17.516 -8.492 1 98.56 63 GLU B N 1
ATOM 1531 C CA . GLU B 1 63 ? -13.422 -16.609 -8.062 1 98.56 63 GLU B CA 1
ATOM 1532 C C . GLU B 1 63 ? -13.461 -15.352 -8.938 1 98.56 63 GLU B C 1
ATOM 1534 O O . GLU B 1 63 ? -14.445 -14.609 -8.914 1 98.56 63 GLU B O 1
ATOM 1539 N N . TRP B 1 64 ? -12.422 -15.141 -9.664 1 98.44 64 TRP B N 1
ATOM 1540 C CA . TRP B 1 64 ? -12.336 -13.938 -10.484 1 98.44 64 TRP B CA 1
ATOM 1541 C C . TRP B 1 64 ? -12.148 -14.297 -11.953 1 98.44 64 TRP B C 1
ATOM 1543 O O . TRP B 1 64 ? -11.5 -15.297 -12.273 1 98.44 64 TRP B O 1
ATOM 1553 N N . ASP B 1 65 ? -12.688 -13.43 -12.805 1 98.44 65 ASP B N 1
ATOM 1554 C CA . ASP B 1 65 ? -12.375 -13.453 -14.227 1 98.44 65 ASP B CA 1
ATOM 1555 C C . ASP B 1 65 ? -11.305 -12.414 -14.57 1 98.44 65 ASP B C 1
ATOM 1557 O O . ASP B 1 65 ? -11.422 -11.25 -14.188 1 98.44 65 ASP B O 1
ATOM 1561 N N . ASP B 1 66 ? -10.211 -12.836 -15.32 1 96.94 66 ASP B N 1
ATOM 1562 C CA . ASP B 1 66 ? -9.18 -11.969 -15.867 1 96.94 66 ASP B CA 1
ATOM 1563 C C . ASP B 1 66 ? -8.5 -11.164 -14.766 1 96.94 66 ASP B C 1
ATOM 1565 O O . ASP B 1 66 ? -8.234 -9.969 -14.93 1 96.94 66 ASP B O 1
ATOM 1569 N N . TYR B 1 67 ? -8.352 -11.758 -13.641 1 97.75 67 TYR B N 1
ATOM 1570 C CA . TYR B 1 67 ? -7.609 -11.086 -12.578 1 97.75 67 TYR B CA 1
ATOM 1571 C C . TYR B 1 67 ? -6.172 -10.812 -13.016 1 97.75 67 TYR B C 1
ATOM 1573 O O . TYR B 1 67 ? -5.477 -11.711 -13.492 1 97.75 67 TYR B O 1
ATOM 1581 N N . LYS B 1 68 ? -5.691 -9.562 -12.82 1 97.38 68 LYS B N 1
ATOM 1582 C CA . LYS B 1 68 ? -4.363 -9.18 -13.281 1 97.38 68 LYS B CA 1
ATOM 1583 C C . LYS B 1 68 ? -3.711 -8.188 -12.32 1 97.38 68 LYS B C 1
ATOM 1585 O O . LYS B 1 68 ? -4.367 -7.273 -11.82 1 97.38 68 LYS B O 1
ATOM 1590 N N . ALA B 1 69 ? -2.451 -8.438 -12.094 1 98.31 69 ALA B N 1
ATOM 1591 C CA . ALA B 1 69 ? -1.591 -7.445 -11.453 1 98.31 69 ALA B CA 1
ATOM 1592 C C . ALA B 1 69 ? -0.671 -6.781 -12.477 1 98.31 69 ALA B C 1
ATOM 1594 O O . ALA B 1 69 ? 0.254 -7.418 -12.992 1 98.31 69 ALA B O 1
ATOM 1595 N N . SER B 1 70 ? -0.859 -5.531 -12.766 1 98.31 70 SER B N 1
ATOM 1596 C CA . SER B 1 70 ? -0.016 -4.766 -13.68 1 98.31 70 SER B CA 1
ATOM 1597 C C . SER B 1 70 ? 0.894 -3.807 -12.922 1 98.31 70 SER B C 1
ATOM 1599 O O . SER B 1 70 ? 0.417 -2.965 -12.156 1 98.31 70 SER B O 1
ATOM 1601 N N . VAL B 1 71 ? 2.197 -3.924 -13.172 1 98.62 71 VAL B N 1
ATOM 1602 C CA . VAL B 1 71 ? 3.146 -3.102 -12.43 1 98.62 71 VAL B CA 1
ATOM 1603 C C . VAL B 1 71 ? 3.498 -1.856 -13.234 1 98.62 71 VAL B C 1
ATOM 1605 O O . VAL B 1 71 ? 3.807 -1.948 -14.43 1 98.62 71 VAL B O 1
ATOM 1608 N N . ASN B 1 72 ? 3.459 -0.711 -12.617 1 98 72 ASN B N 1
ATOM 1609 C CA . ASN B 1 72 ? 3.807 0.574 -13.219 1 98 72 ASN B CA 1
ATOM 1610 C C . ASN B 1 72 ? 5.262 0.941 -12.945 1 98 72 ASN B C 1
ATOM 1612 O O . ASN B 1 72 ? 5.922 1.546 -13.797 1 98 72 ASN B O 1
ATOM 1616 N N . THR B 1 73 ? 5.703 0.63 -11.75 1 97.94 73 THR B N 1
ATOM 1617 C CA . THR B 1 73 ? 7.035 1.053 -11.328 1 97.94 73 THR B CA 1
ATOM 1618 C C . THR B 1 73 ? 7.664 0.012 -10.406 1 97.94 73 THR B C 1
ATOM 1620 O O . THR B 1 73 ? 6.988 -0.551 -9.547 1 97.94 73 THR B O 1
ATOM 1623 N N . TYR B 1 74 ? 8.961 -0.235 -10.609 1 98.25 74 TYR B N 1
ATOM 1624 C CA . TYR B 1 74 ? 9.773 -1.039 -9.711 1 98.25 74 TYR B CA 1
ATOM 1625 C C . TYR B 1 74 ? 10.773 -0.171 -8.961 1 98.25 74 TYR B C 1
ATOM 1627 O O . TYR B 1 74 ? 11.375 0.742 -9.539 1 98.25 74 TYR B O 1
ATOM 1635 N N . HIS B 1 75 ? 10.906 -0.482 -7.691 1 98.31 75 HIS B N 1
ATOM 1636 C CA . HIS B 1 75 ? 11.906 0.171 -6.852 1 98.31 75 HIS B CA 1
ATOM 1637 C C . HIS B 1 75 ? 12.891 -0.841 -6.273 1 98.31 75 HIS B C 1
ATOM 1639 O O . HIS B 1 75 ? 12.484 -1.779 -5.582 1 98.31 75 HIS B O 1
ATOM 1645 N N . GLU B 1 76 ? 14.117 -0.629 -6.629 1 97.62 76 GLU B N 1
ATOM 1646 C CA . GLU B 1 76 ? 15.164 -1.362 -5.926 1 97.62 76 GLU B CA 1
ATOM 1647 C C . GLU B 1 76 ? 15.633 -0.602 -4.688 1 97.62 76 GLU B C 1
ATOM 1649 O O . GLU B 1 76 ? 16.047 0.555 -4.785 1 97.62 76 GLU B O 1
ATOM 1654 N N . VAL B 1 77 ? 15.531 -1.276 -3.553 1 96.88 77 VAL B N 1
ATOM 1655 C CA . VAL B 1 77 ? 15.875 -0.619 -2.295 1 96.88 77 VAL B CA 1
ATOM 1656 C C . VAL B 1 77 ? 17.391 -0.661 -2.086 1 96.88 77 VAL B C 1
ATOM 1658 O O . VAL B 1 77 ? 18.031 -1.685 -2.336 1 96.88 77 VAL B O 1
ATOM 1661 N N . ASN B 1 78 ? 17.953 0.414 -1.651 1 89.94 78 ASN B N 1
ATOM 1662 C CA . ASN B 1 78 ? 19.391 0.538 -1.421 1 89.94 78 ASN B CA 1
ATOM 1663 C C . ASN B 1 78 ? 19.875 -0.417 -0.331 1 89.94 78 ASN B C 1
ATOM 1665 O O . ASN B 1 78 ? 19.312 -0.431 0.772 1 89.94 78 ASN B O 1
ATOM 1669 N N . GLY B 1 79 ? 20.844 -1.142 -0.697 1 83.12 79 GLY B N 1
ATOM 1670 C CA . GLY B 1 79 ? 21.594 -1.906 0.293 1 83.12 79 GLY B CA 1
ATOM 1671 C C . GLY B 1 79 ? 20.797 -3.078 0.853 1 83.12 79 GLY B C 1
ATOM 1672 O O . GLY B 1 79 ? 21.188 -3.672 1.858 1 83.12 79 GLY B O 1
ATOM 1673 N N . LYS B 1 80 ? 19.672 -3.195 0.303 1 82.62 80 LYS B N 1
ATOM 1674 C CA . LYS B 1 80 ? 18.844 -4.309 0.743 1 82.62 80 LYS B CA 1
ATOM 1675 C C . LYS B 1 80 ? 18.438 -5.188 -0.435 1 82.62 80 LYS B C 1
ATOM 1677 O O . LYS B 1 80 ? 18.375 -4.719 -1.574 1 82.62 80 LYS B O 1
ATOM 1682 N N . ASP B 1 81 ? 18.188 -6.492 -0.177 1 95.25 81 ASP B N 1
ATOM 1683 C CA . ASP B 1 81 ? 17.625 -7.383 -1.186 1 95.25 81 ASP B CA 1
ATOM 1684 C C . ASP B 1 81 ? 16.109 -7.305 -1.198 1 95.25 81 ASP B C 1
ATOM 1686 O O . ASP B 1 81 ? 15.422 -8.312 -0.973 1 95.25 81 ASP B O 1
ATOM 1690 N N . VAL B 1 82 ? 15.625 -6.086 -1.354 1 98.44 82 VAL B N 1
ATOM 1691 C CA . VAL B 1 82 ? 14.195 -5.789 -1.358 1 98.44 82 VAL B CA 1
ATOM 1692 C C . VAL B 1 82 ? 13.82 -5.098 -2.666 1 98.44 82 VAL B C 1
ATOM 1694 O O . VAL B 1 82 ? 14.508 -4.18 -3.113 1 98.44 82 VAL B O 1
ATOM 1697 N N . ILE B 1 83 ? 12.82 -5.598 -3.354 1 98.69 83 ILE B N 1
ATOM 1698 C CA . ILE B 1 83 ? 12.188 -4.98 -4.512 1 98.69 83 ILE B CA 1
ATOM 1699 C C . ILE B 1 83 ? 10.758 -4.574 -4.164 1 98.69 83 ILE B C 1
ATOM 1701 O O . ILE B 1 83 ? 10 -5.371 -3.6 1 98.69 83 ILE B O 1
ATOM 1705 N N . ILE B 1 84 ? 10.43 -3.336 -4.438 1 98.88 84 ILE B N 1
ATOM 1706 C CA . ILE B 1 84 ? 9.078 -2.838 -4.227 1 98.88 84 ILE B CA 1
ATOM 1707 C C . ILE B 1 84 ? 8.422 -2.535 -5.574 1 98.88 84 ILE B C 1
ATOM 1709 O O . ILE B 1 84 ? 9.016 -1.86 -6.422 1 98.88 84 ILE B O 1
ATOM 1713 N N . ALA B 1 85 ? 7.25 -3.086 -5.824 1 98.88 85 ALA B N 1
ATOM 1714 C CA . ALA B 1 85 ? 6.504 -2.881 -7.062 1 98.88 85 ALA B CA 1
ATOM 1715 C C . ALA B 1 85 ? 5.207 -2.117 -6.801 1 98.88 85 ALA B C 1
ATOM 1717 O O . ALA B 1 85 ? 4.434 -2.482 -5.914 1 98.88 85 ALA B O 1
ATOM 1718 N N . GLU B 1 86 ? 4.98 -1.039 -7.473 1 98.88 86 GLU B N 1
ATOM 1719 C CA . GLU B 1 86 ? 3.707 -0.325 -7.52 1 98.88 86 GLU B CA 1
ATOM 1720 C C . GLU B 1 86 ? 2.908 -0.703 -8.766 1 98.88 86 GLU B C 1
ATOM 1722 O O . GLU B 1 86 ? 3.459 -0.768 -9.867 1 98.88 86 GLU B O 1
ATOM 1727 N N . GLY B 1 87 ? 1.595 -0.928 -8.531 1 98.81 87 GLY B N 1
ATOM 1728 C CA . GLY B 1 87 ? 0.812 -1.272 -9.711 1 98.81 87 GLY B CA 1
ATOM 1729 C C . GLY B 1 87 ? -0.685 -1.229 -9.461 1 98.81 87 GLY B C 1
ATOM 1730 O O . GLY B 1 87 ? -1.147 -0.557 -8.539 1 98.81 87 GLY B O 1
ATOM 1731 N N . MET B 1 88 ? -1.398 -1.855 -10.391 1 98.75 88 MET B N 1
ATOM 1732 C CA . MET B 1 88 ? -2.859 -1.873 -10.406 1 98.75 88 MET B CA 1
ATOM 1733 C C . MET B 1 88 ? -3.385 -3.291 -10.602 1 98.75 88 MET B C 1
ATOM 1735 O O . MET B 1 88 ? -2.934 -4.008 -11.5 1 98.75 88 MET B O 1
ATOM 1739 N N . TYR B 1 89 ? -4.27 -3.686 -9.672 1 98.75 89 TYR B N 1
ATOM 1740 C CA . TYR B 1 89 ? -5.078 -4.875 -9.906 1 98.75 89 TYR B CA 1
ATOM 1741 C C . TYR B 1 89 ? -6.273 -4.555 -10.789 1 98.75 89 TYR B C 1
ATOM 1743 O O . TYR B 1 89 ? -6.82 -3.451 -10.734 1 98.75 89 TYR B O 1
ATOM 1751 N N . SER B 1 90 ? -6.68 -5.52 -11.547 1 98.69 90 SER B N 1
ATOM 1752 C CA . SER B 1 90 ? -7.969 -5.477 -12.234 1 98.69 90 SER B CA 1
ATOM 1753 C C . SER B 1 90 ? -8.586 -6.867 -12.344 1 98.69 90 SER B C 1
ATOM 1755 O O . SER B 1 90 ? -7.891 -7.871 -12.172 1 98.69 90 SER B O 1
ATOM 1757 N N . GLY B 1 91 ? -9.883 -6.945 -12.578 1 98.5 91 GLY B N 1
ATOM 1758 C CA . GLY B 1 91 ? -10.617 -8.188 -12.734 1 98.5 91 GLY B CA 1
ATOM 1759 C C . GLY B 1 91 ? -12.117 -8.023 -12.57 1 98.5 91 GLY B C 1
ATOM 1760 O O . GLY B 1 91 ? -12.609 -6.898 -12.414 1 98.5 91 GLY B O 1
ATOM 1761 N N . VAL B 1 92 ? -12.797 -9.117 -12.719 1 98.81 92 VAL B N 1
ATOM 1762 C CA . VAL B 1 92 ? -14.242 -9.172 -12.531 1 98.81 92 VAL B CA 1
ATOM 1763 C C . VAL B 1 92 ? -14.586 -10.25 -11.508 1 98.81 92 VAL B C 1
ATOM 1765 O O . VAL B 1 92 ? -14.156 -11.398 -11.641 1 98.81 92 VAL B O 1
ATOM 1768 N N . TYR B 1 93 ? -15.266 -9.867 -10.461 1 98.81 93 TYR B N 1
ATOM 1769 C CA . TYR B 1 93 ? -15.711 -10.883 -9.516 1 98.81 93 TYR B CA 1
ATOM 1770 C C . TYR B 1 93 ? -16.844 -11.719 -10.102 1 98.81 93 TYR B C 1
ATOM 1772 O O . TYR B 1 93 ? -17.891 -11.188 -10.469 1 98.81 93 TYR B O 1
ATOM 1780 N N . LYS B 1 94 ? -16.625 -13.039 -10.141 1 98.62 94 LYS B N 1
ATOM 1781 C CA . LYS B 1 94 ? -17.531 -13.914 -10.883 1 98.62 94 LYS B CA 1
ATOM 1782 C C . LYS B 1 94 ? -18.938 -13.883 -10.297 1 98.62 94 LYS B C 1
ATOM 1784 O O . LYS B 1 94 ? -19.922 -13.852 -11.039 1 98.62 94 LYS B O 1
ATOM 1789 N N . GLU B 1 95 ? -19.078 -13.82 -9.055 1 98.44 95 GLU B N 1
ATOM 1790 C CA . GLU B 1 95 ? -20.375 -13.93 -8.406 1 98.44 95 GLU B CA 1
ATOM 1791 C C . GLU B 1 95 ? -21.234 -12.695 -8.68 1 98.44 95 GLU B C 1
ATOM 1793 O O . GLU B 1 95 ? -22.453 -12.812 -8.883 1 98.44 95 GLU B O 1
ATOM 1798 N N . THR B 1 96 ? -20.672 -11.5 -8.703 1 98.56 96 THR B N 1
ATOM 1799 C CA . THR B 1 96 ? -21.453 -10.273 -8.82 1 98.56 96 THR B CA 1
ATOM 1800 C C . THR B 1 96 ? -21.406 -9.742 -10.25 1 98.56 96 THR B C 1
ATOM 1802 O O . THR B 1 96 ? -22.25 -8.914 -10.633 1 98.56 96 THR B O 1
ATOM 1805 N N . GLY B 1 97 ? -20.359 -10.133 -10.945 1 98.56 97 GLY B N 1
ATOM 1806 C CA . GLY B 1 97 ? -20.156 -9.617 -12.289 1 98.56 97 GLY B CA 1
ATOM 1807 C C . GLY B 1 97 ? -19.547 -8.227 -12.312 1 98.56 97 GLY B C 1
ATOM 1808 O O . GLY B 1 97 ? -19.438 -7.605 -13.367 1 98.56 97 GLY B O 1
ATOM 1809 N N . LYS B 1 98 ? -19.109 -7.656 -11.219 1 98.69 98 LYS B N 1
ATOM 1810 C CA . LYS B 1 98 ? -18.578 -6.301 -11.125 1 98.69 98 LYS B CA 1
ATOM 1811 C C . LYS B 1 98 ? -17.078 -6.285 -11.375 1 98.69 98 LYS B C 1
ATOM 1813 O O . LYS B 1 98 ? -16.344 -7.133 -10.852 1 98.69 98 LYS B O 1
ATOM 1818 N N . SER B 1 99 ? -16.625 -5.363 -12.188 1 98.69 99 SER B N 1
ATOM 1819 C CA . SER B 1 99 ? -15.195 -5.129 -12.406 1 98.69 99 SER B CA 1
ATOM 1820 C C . SER B 1 99 ? -14.625 -4.18 -11.359 1 98.69 99 SER B C 1
ATOM 1822 O O . SER B 1 99 ? -15.367 -3.457 -10.695 1 98.69 99 SER B O 1
ATOM 1824 N N . PHE B 1 100 ? -13.352 -4.227 -11.227 1 98.56 100 PHE B N 1
ATOM 1825 C CA . PHE B 1 100 ? -12.68 -3.285 -10.336 1 98.56 100 PHE B CA 1
ATOM 1826 C C . PHE B 1 100 ? -11.273 -2.975 -10.836 1 98.56 100 PHE B C 1
ATOM 1828 O O . PHE B 1 100 ? -10.734 -3.699 -11.672 1 98.56 100 PHE B O 1
ATOM 1835 N N . GLU B 1 101 ? -10.703 -1.887 -10.445 1 98.81 101 GLU B N 1
ATOM 1836 C CA 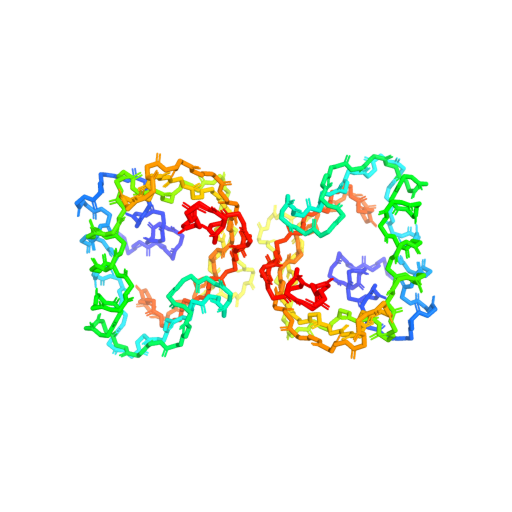. GLU B 1 101 ? -9.289 -1.508 -10.492 1 98.81 101 GLU B CA 1
ATOM 1837 C C . GLU B 1 101 ? -8.828 -0.965 -9.141 1 98.81 101 GLU B C 1
ATOM 1839 O O . GLU B 1 101 ? -9.398 -0.007 -8.617 1 98.81 101 GLU B O 1
ATOM 1844 N N . ALA B 1 102 ? -7.859 -1.592 -8.57 1 98.88 102 ALA B N 1
ATOM 1845 C CA . ALA B 1 102 ? -7.359 -1.202 -7.254 1 98.88 102 ALA B CA 1
ATOM 1846 C C . ALA B 1 102 ? -5.836 -1.12 -7.25 1 98.88 102 ALA B C 1
ATOM 1848 O O . ALA B 1 102 ? -5.156 -2.01 -7.766 1 98.88 102 ALA B O 1
ATOM 1849 N N . GLU B 1 103 ? -5.277 -0.097 -6.715 1 98.88 103 GLU B N 1
ATOM 1850 C CA . GLU B 1 103 ? -3.828 0.08 -6.664 1 98.88 103 GLU B CA 1
ATOM 1851 C C . GLU B 1 103 ? -3.205 -0.773 -5.562 1 98.88 103 GLU B C 1
ATOM 1853 O O . GLU B 1 103 ? -3.832 -1.02 -4.531 1 98.88 103 GLU B O 1
ATOM 1858 N N . PHE B 1 104 ? -1.976 -1.211 -5.785 1 98.94 104 PHE B N 1
ATOM 1859 C CA . PHE B 1 104 ? -1.271 -2.049 -4.824 1 98.94 104 PHE B CA 1
ATOM 1860 C C . PHE B 1 104 ? 0.203 -1.671 -4.754 1 98.94 104 PHE B C 1
ATOM 1862 O O . PHE B 1 104 ? 0.727 -1.021 -5.66 1 98.94 104 PHE B O 1
ATOM 1869 N N . VAL B 1 105 ? 0.783 -1.985 -3.709 1 98.94 105 VAL B N 1
ATOM 1870 C CA . VAL B 1 105 ? 2.229 -2.131 -3.564 1 98.94 105 VAL B CA 1
ATOM 1871 C C . VAL B 1 105 ? 2.562 -3.553 -3.115 1 98.94 105 VAL B C 1
ATOM 1873 O O . VAL B 1 105 ? 1.913 -4.098 -2.221 1 98.94 105 VAL B O 1
ATOM 1876 N N . HIS B 1 106 ? 3.518 -4.168 -3.752 1 98.94 106 HIS B N 1
ATOM 1877 C CA . HIS B 1 106 ? 4.121 -5.426 -3.328 1 98.94 106 HIS B CA 1
ATOM 1878 C C . HIS B 1 106 ? 5.559 -5.215 -2.855 1 98.94 106 HIS B C 1
ATOM 1880 O O . HIS B 1 106 ? 6.359 -4.594 -3.555 1 98.94 106 HIS B O 1
ATOM 1886 N N . VAL B 1 107 ? 5.863 -5.645 -1.657 1 98.94 107 VAL B N 1
ATOM 1887 C CA . VAL B 1 107 ? 7.223 -5.629 -1.128 1 98.94 107 VAL B CA 1
ATOM 1888 C C . VAL B 1 107 ? 7.801 -7.043 -1.145 1 98.94 107 VAL B C 1
ATOM 1890 O O . VAL B 1 107 ? 7.25 -7.953 -0.519 1 98.94 107 VAL B O 1
ATOM 1893 N N . TRP B 1 108 ? 8.891 -7.215 -1.859 1 98.88 108 TRP B N 1
ATOM 1894 C CA . TRP B 1 108 ? 9.562 -8.5 -2.006 1 98.88 108 TRP B CA 1
ATOM 1895 C C . TRP B 1 108 ? 10.914 -8.484 -1.29 1 98.88 108 TRP B C 1
ATOM 1897 O O . TRP B 1 108 ? 11.742 -7.602 -1.522 1 98.88 108 TRP B O 1
ATOM 1907 N N . GLN B 1 109 ? 11.117 -9.414 -0.429 1 98.75 109 GLN B N 1
ATOM 1908 C CA . GLN B 1 109 ? 12.445 -9.664 0.131 1 98.75 109 GLN B CA 1
ATOM 1909 C C . GLN B 1 109 ? 13.055 -10.938 -0.449 1 98.75 109 GLN B C 1
ATOM 1911 O O . GLN B 1 109 ? 12.414 -11.984 -0.479 1 98.75 109 GLN B O 1
ATOM 1916 N N . LEU B 1 110 ? 14.289 -10.852 -0.946 1 98.5 110 LEU B N 1
ATOM 1917 C CA . LEU B 1 110 ? 14.977 -12 -1.532 1 98.5 110 LEU B CA 1
ATOM 1918 C C . LEU B 1 110 ? 16.25 -12.328 -0.762 1 98.5 110 LEU B C 1
ATOM 1920 O O . LEU B 1 110 ? 16.812 -11.461 -0.096 1 98.5 110 LEU B O 1
ATOM 1924 N N . GLU B 1 111 ? 16.625 -13.516 -0.72 1 97.31 111 GLU B N 1
ATOM 1925 C CA . GLU B 1 111 ? 17.906 -14.031 -0.256 1 97.31 111 GLU B CA 1
ATOM 1926 C C . GLU B 1 111 ? 18.469 -15.062 -1.231 1 97.31 111 GLU B C 1
ATOM 1928 O O . GLU B 1 111 ? 17.812 -16.062 -1.538 1 97.31 111 GLU B O 1
ATOM 1933 N N . ASN B 1 112 ? 19.703 -14.766 -1.725 1 94.81 112 ASN B N 1
ATOM 1934 C CA . ASN B 1 112 ? 20.375 -15.664 -2.654 1 94.81 112 ASN B CA 1
ATOM 1935 C C . ASN B 1 112 ? 19.5 -15.977 -3.867 1 94.81 112 ASN B C 1
ATOM 1937 O O . ASN B 1 112 ? 19.344 -17.141 -4.242 1 94.81 112 ASN B O 1
ATOM 1941 N N . GLY B 1 113 ? 18.828 -14.953 -4.273 1 95.69 113 GLY B N 1
ATOM 1942 C CA . GLY B 1 113 ? 18.062 -15.078 -5.508 1 95.69 113 GLY B CA 1
ATOM 1943 C C . GLY B 1 113 ? 16.719 -15.75 -5.312 1 95.69 113 GLY B C 1
ATOM 1944 O O . GLY B 1 113 ? 16.047 -16.109 -6.281 1 95.69 113 GLY B O 1
ATOM 1945 N N . LYS B 1 114 ? 16.312 -15.969 -4.059 1 98.06 114 LYS B N 1
ATOM 1946 C CA . LYS B 1 114 ? 15.016 -16.578 -3.746 1 98.06 114 LYS B CA 1
ATOM 1947 C C . LYS B 1 114 ? 14.141 -15.625 -2.938 1 98.06 114 LYS B C 1
ATOM 1949 O O . LYS B 1 114 ? 14.633 -14.922 -2.049 1 98.06 114 LYS B O 1
ATOM 1954 N N . ILE B 1 115 ? 12.891 -15.625 -3.211 1 98.62 115 ILE B N 1
ATOM 1955 C CA . ILE B 1 115 ? 11.93 -14.812 -2.467 1 98.62 115 ILE B CA 1
ATOM 1956 C C . ILE B 1 115 ? 11.656 -15.453 -1.106 1 98.62 115 ILE B C 1
ATOM 1958 O O . ILE B 1 115 ? 11.156 -16.578 -1.029 1 98.62 115 ILE B O 1
ATOM 1962 N N . VAL B 1 116 ? 11.914 -14.719 -0.079 1 98.69 116 VAL B N 1
ATOM 1963 C CA . VAL B 1 116 ? 11.727 -15.281 1.257 1 98.69 116 VAL B CA 1
ATOM 1964 C C . VAL B 1 116 ? 10.539 -14.602 1.94 1 98.69 116 VAL B C 1
ATOM 1966 O O . VAL B 1 116 ? 9.969 -15.148 2.889 1 98.69 116 VAL B O 1
ATOM 1969 N N . LYS B 1 117 ? 10.188 -13.398 1.52 1 98.75 117 LYS B N 1
ATOM 1970 C CA . LYS B 1 117 ? 9.023 -12.703 2.061 1 98.75 117 LYS B CA 1
ATOM 1971 C C . LYS B 1 117 ? 8.305 -11.906 0.972 1 98.75 117 LYS B C 1
ATOM 1973 O O . LYS B 1 117 ? 8.945 -11.32 0.096 1 98.75 117 LYS B O 1
ATOM 1978 N N . PHE B 1 118 ? 7.043 -11.914 1.042 1 98.88 118 PHE B N 1
ATOM 1979 C CA . PHE B 1 118 ? 6.129 -11.086 0.265 1 98.88 118 PHE B CA 1
ATOM 1980 C C . PHE B 1 118 ? 5.137 -10.375 1.177 1 98.88 118 PHE B C 1
ATOM 1982 O O . PHE B 1 118 ? 4.613 -10.969 2.121 1 98.88 118 PHE B O 1
ATOM 1989 N N . LYS B 1 119 ? 4.957 -9.117 0.945 1 98.94 119 LYS B N 1
ATOM 1990 C CA . LYS B 1 119 ? 3.93 -8.359 1.655 1 98.94 119 LYS B CA 1
ATOM 1991 C C . LYS B 1 119 ? 3.113 -7.504 0.692 1 98.94 119 LYS B C 1
ATOM 1993 O O . LYS B 1 119 ? 3.674 -6.742 -0.098 1 98.94 119 LYS B O 1
ATOM 1998 N N . GLN B 1 120 ? 1.798 -7.684 0.761 1 98.94 120 GLN B N 1
ATOM 1999 C CA . GLN B 1 120 ? 0.856 -6.938 -0.069 1 98.94 120 GLN B CA 1
ATOM 2000 C C . GLN B 1 120 ? 0.29 -5.738 0.685 1 98.94 120 GLN B C 1
ATOM 2002 O O . GLN B 1 120 ? -0.089 -5.852 1.853 1 98.94 120 GLN B O 1
ATOM 2007 N N . TYR B 1 121 ? 0.264 -4.621 0.126 1 98.94 121 TYR B N 1
ATOM 2008 C CA . TYR B 1 121 ? -0.578 -3.475 0.452 1 98.94 121 TYR B CA 1
ATOM 2009 C C . TYR B 1 121 ? -1.544 -3.166 -0.686 1 98.94 121 TYR B C 1
ATOM 2011 O O . TYR B 1 121 ? -1.144 -3.109 -1.851 1 98.94 121 TYR B O 1
ATOM 2019 N N . VAL B 1 122 ? -2.816 -2.953 -0.345 1 98.94 122 VAL B N 1
ATOM 2020 C CA . VAL B 1 122 ? -3.797 -2.84 -1.42 1 98.94 122 VAL B CA 1
ATOM 2021 C C . VAL B 1 122 ? -4.969 -1.979 -0.96 1 98.94 122 VAL B C 1
ATOM 2023 O O . VAL B 1 122 ? -5.348 -2.008 0.214 1 98.94 122 VAL B O 1
ATOM 2026 N N . ASP B 1 123 ? -5.504 -1.207 -1.914 1 98.88 123 ASP B N 1
ATOM 2027 C CA . ASP B 1 123 ? -6.75 -0.48 -1.686 1 98.88 123 ASP B CA 1
ATOM 2028 C C . ASP B 1 123 ? -7.93 -1.439 -1.562 1 98.88 123 ASP B C 1
ATOM 2030 O O . ASP B 1 123 ? -8.766 -1.527 -2.467 1 98.88 123 ASP B O 1
ATOM 2034 N N . SER B 1 124 ? -8.07 -2.051 -0.452 1 98.88 124 SER B N 1
ATOM 2035 C CA . SER B 1 12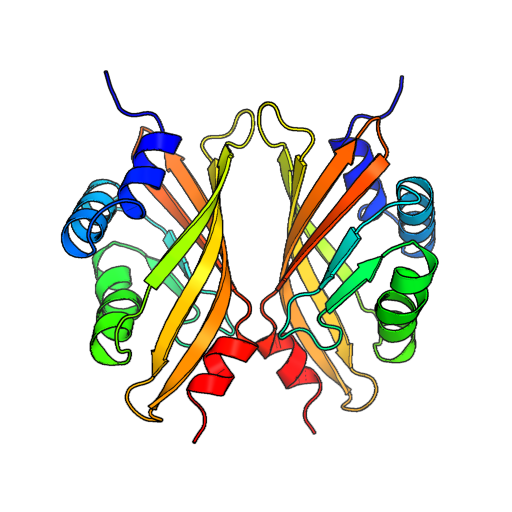4 ? -8.914 -3.227 -0.246 1 98.88 124 SER B CA 1
ATOM 2036 C C . SER B 1 124 ? -10.391 -2.869 -0.337 1 98.88 124 SER B C 1
ATOM 2038 O O . SER B 1 124 ? -11.219 -3.709 -0.697 1 98.88 124 SER B O 1
ATOM 2040 N N . HIS B 1 125 ? -10.75 -1.661 0.01 1 98.81 125 HIS B N 1
ATOM 2041 C CA . HIS B 1 125 ? -12.148 -1.249 -0.07 1 98.81 125 HIS B CA 1
ATOM 2042 C C . HIS B 1 125 ? -12.695 -1.424 -1.483 1 98.81 125 HIS B C 1
ATOM 2044 O O . HIS B 1 125 ? -13.805 -1.917 -1.666 1 98.81 125 HIS B O 1
ATOM 2050 N N . ILE B 1 126 ? -11.867 -1.033 -2.49 1 98.81 126 ILE B N 1
ATOM 2051 C CA . ILE B 1 126 ? -12.281 -1.126 -3.887 1 98.81 126 ILE B CA 1
ATOM 2052 C C . ILE B 1 126 ? -12.531 -2.588 -4.254 1 98.81 126 ILE B C 1
ATOM 2054 O O . ILE B 1 126 ? -13.531 -2.908 -4.906 1 98.81 126 ILE B O 1
ATOM 2058 N N . VAL B 1 127 ? -11.648 -3.455 -3.807 1 98.81 127 VAL B N 1
ATOM 2059 C CA . VAL B 1 127 ? -11.773 -4.883 -4.09 1 98.81 127 VAL B CA 1
ATOM 2060 C C . VAL B 1 127 ? -13.047 -5.43 -3.447 1 98.81 127 VAL B C 1
ATOM 2062 O O . VAL B 1 127 ? -13.844 -6.098 -4.105 1 98.81 127 VAL B O 1
ATOM 2065 N N . ARG B 1 128 ? -13.219 -5.125 -2.139 1 98.62 128 ARG B N 1
ATOM 2066 C CA . ARG B 1 128 ? -14.359 -5.629 -1.384 1 98.62 128 ARG B CA 1
ATOM 2067 C C . ARG B 1 128 ? -15.672 -5.137 -1.983 1 98.62 128 ARG B C 1
ATOM 2069 O O . ARG B 1 128 ? -16.672 -5.863 -1.991 1 98.62 128 ARG B O 1
ATOM 2076 N N . GLU B 1 129 ? -15.68 -3.939 -2.482 1 98.44 129 GLU B N 1
ATOM 2077 C CA . GLU B 1 129 ? -16.906 -3.383 -3.066 1 98.44 129 GLU B CA 1
ATOM 2078 C C . GLU B 1 129 ? -17.328 -4.172 -4.301 1 98.44 129 GLU B C 1
ATOM 2080 O O . GLU B 1 129 ? -18.531 -4.32 -4.562 1 98.44 129 GLU B O 1
ATOM 2085 N N . ALA B 1 130 ? -16.359 -4.652 -5.051 1 98.5 130 ALA B N 1
ATOM 2086 C CA . ALA B 1 130 ? -16.672 -5.453 -6.234 1 98.5 130 ALA B CA 1
ATOM 2087 C C . ALA B 1 130 ? -17.344 -6.773 -5.844 1 98.5 130 ALA B C 1
ATOM 2089 O O . ALA B 1 130 ? -18 -7.406 -6.664 1 98.5 130 ALA B O 1
ATOM 2090 N N . MET B 1 131 ? -17.156 -7.219 -4.621 1 98.25 131 MET B N 1
ATOM 2091 C CA . MET B 1 131 ? -17.625 -8.523 -4.176 1 98.25 131 MET B CA 1
ATOM 2092 C C . MET B 1 131 ? -19 -8.414 -3.525 1 98.25 131 MET B C 1
ATOM 2094 O O . MET B 1 131 ? -19.609 -9.43 -3.188 1 98.25 131 MET B O 1
ATOM 2098 N N . LYS B 1 132 ? -19.469 -7.203 -3.275 1 96.19 132 LYS B N 1
ATOM 2099 C CA . LYS B 1 132 ? -20.75 -6.992 -2.629 1 96.19 132 LYS B CA 1
ATOM 2100 C C . LYS B 1 132 ? -21.891 -7.113 -3.633 1 96.19 132 LYS B C 1
ATOM 2102 O O . LYS B 1 132 ? -21.812 -6.598 -4.75 1 96.19 132 LYS B O 1
ATOM 2107 N N . SER B 1 133 ? -22.953 -7.785 -3.248 1 88.88 133 SER B N 1
ATOM 2108 C CA . SER B 1 133 ? -24.141 -7.949 -4.062 1 88.88 133 SER B CA 1
ATOM 2109 C C . SER B 1 133 ? -24.969 -6.668 -4.098 1 88.88 133 SER B C 1
ATOM 2111 O O . SER B 1 133 ? -24.953 -5.891 -3.141 1 88.88 133 SER B O 1
#

Secondary structure (DSSP, 8-state):
-PPPHHHHHHHTTSS-HHHHHHHHHHHEEEEEEEEE-TTSTT-EEEESHHHHIIIIIHHHHHHEEEEEEEEEEEEEBTTSSEEEEEEEEEEEETTT--EEEEEEEEEEEEETTEEEEEEEEE-HHHHHHHH--/-PPPHHHHHHHTTSS-HHHHHHHHHHHEEEEEEEEE-TTSTT-EEEESHHHHIIIIIHHHHHHEEEEEEEEEEEEEBTTSSEEEEEEEEEEEETTT--EEEEEEEEEEEEETTEEEEEEEEE-HHHHHHHH--

Solvent-accessible surface area (backbone atoms only — not comparable to full-atom values): 13452 Å² total; per-residue (Å²): 127,83,72,50,68,64,56,53,56,47,47,39,54,76,56,52,72,68,52,11,53,52,44,39,61,70,30,48,31,80,73,18,37,39,33,40,34,74,44,35,97,60,39,45,75,31,63,25,62,67,46,39,42,61,60,45,52,50,45,49,62,72,48,30,45,77,63,42,70,46,74,78,44,79,37,52,30,56,96,46,61,34,42,36,38,36,30,38,36,34,32,26,29,59,90,58,64,31,62,47,72,31,49,34,39,40,43,36,32,44,58,96,77,21,33,41,36,39,39,44,40,31,26,13,28,43,56,51,55,24,67,50,125,127,83,72,51,68,66,54,53,56,44,40,39,56,59,70,51,73,69,55,12,53,51,44,40,61,69,30,47,31,79,73,17,37,38,32,39,33,74,45,33,98,62,40,43,76,33,64,24,61,68,46,40,43,59,59,45,53,48,46,48,62,72,48,30,44,76,63,43,70,46,74,78,46,78,37,50,31,58,98,47,59,32,40,37,36,36,31,38,36,36,32,25,30,59,90,58,64,31,62,47,73,30,49,35,38,39,42,36,33,45,57,96,75,20,33,42,34,38,40,44,42,30,25,13,28,43,56,54,57,24,68,52,125

pLDDT: mean 97.19, std 3.64, range [69.06, 98.94]

Organism: Bacillus thuringiensis (NCBI:txid1428)

Sequence (266 aa):
MPKSNLEIIQSTYEGSASSNAKHLAEALSEKVEWTEAEGFPYGGTYKGVEAIMKNVFSRLGSEWDDYKASVNTYHEVNGKDVIIAEGMYSGVYKETGKSFEAEFVHVWQLENGKIVKFKQYVDSHIVREAMKSMPKSNLEIIQSTYEGSASSNAKHLAEALSEKVEWTEAEGFPYGGTYKGVEAIMKNVFSRLGSEWDDYKASVNTYHEVNGKDVIIAEGMYSGVYKETGKSFEAEFVHVWQLENGKIVKFKQYVDSHIVREAMKS

InterPro domains:
  IPR032710 NTF2-like domain superfamily [SSF54427] (3-131)
  IPR037401 SnoaL-like domain [PF12680] (12-117)

Nearest PDB structures (foldseek):
  3grd-assembly1_B  TM=1.002E+00  e=1.457E-23  Bacillus cereus ATCC 10987
  3ec9-assembly1_A  TM=9.420E-01  e=5.264E-13  Burkholderia thailandensis E264
  1s5a-assembly1_A  TM=7.692E-01  e=2.858E-06  Bacillus subtilis
  1z1s-assembly1_A  TM=7.706E-01  e=6.464E-06  Pseudomonas aeruginosa PAO1
  5bvb-assembly1_A  TM=7.068E-01  e=3.608E-06  synthetic construct

Foldseek 3Di:
DDDALVRLQCQLAPDDPVRNVVSQVVQADQFAWEADPCLAPLGDIDGGDVRCCVRPVVCCVPFWAPWHWDFDDWDDDPPFQKIKTKTWIWTAGPVQRFIFIKIKIWIFHHDPRHTRYIDIDIPSVRVVVRVDD/DDDALVRLQCQLAPDDPVRNVVSQVVQADQFAWEADPCLAPLGDIDGGDVRCCVRPVVCCVPFWAPWHWDFDDWDDDPPFQKIKTKTWIWTAGPVQRFIFIKIKIWIFHHDPRHTRYIDIDIPSVRVVVRVDD

Radius of gyration: 18.86 Å; Cα contacts (8 Å, |Δi|>4): 602; chains: 2; bounding box: 49×50×38 Å